Protein AF-A0A7X8PYC8-F1 (afdb_monomer_lite)

Structure (mmCIF, N/CA/C/O backbone):
data_AF-A0A7X8PYC8-F1
#
_entry.id   AF-A0A7X8PYC8-F1
#
loop_
_atom_site.group_PDB
_atom_site.id
_atom_site.type_symbol
_atom_site.label_atom_id
_atom_site.label_alt_id
_atom_site.label_comp_id
_atom_site.label_asym_id
_atom_site.label_entity_id
_atom_site.label_seq_id
_atom_site.pdbx_PDB_ins_code
_atom_site.Cartn_x
_atom_site.Cartn_y
_atom_site.Cartn_z
_atom_site.occupancy
_atom_site.B_iso_or_equiv
_atom_site.auth_seq_id
_atom_site.auth_comp_id
_atom_site.auth_asym_id
_atom_site.auth_atom_id
_atom_site.pdbx_PDB_model_num
ATOM 1 N N . MET A 1 1 ? -6.643 -0.112 -28.693 1.00 75.25 1 MET A N 1
ATOM 2 C CA . MET A 1 1 ? -5.774 -0.202 -27.497 1.00 75.25 1 MET A CA 1
ATOM 3 C C . MET A 1 1 ? -4.539 -0.992 -27.904 1.00 75.25 1 MET A C 1
ATOM 5 O O . MET A 1 1 ? -4.705 -1.916 -28.692 1.00 75.25 1 MET A O 1
ATOM 9 N N . ASN A 1 2 ? -3.333 -0.596 -27.481 1.00 91.56 2 ASN A N 1
ATOM 10 C CA . ASN A 1 2 ? -2.091 -1.296 -27.843 1.00 91.56 2 ASN A CA 1
ATOM 11 C C . ASN A 1 2 ? -2.178 -2.795 -27.464 1.00 91.56 2 ASN A C 1
ATOM 13 O O . ASN A 1 2 ? -2.715 -3.132 -26.409 1.00 91.56 2 ASN A O 1
ATOM 17 N N . SER A 1 3 ? -1.668 -3.687 -28.320 1.00 92.50 3 SER A N 1
ATOM 18 C CA . SER A 1 3 ? -1.745 -5.151 -28.172 1.00 92.50 3 SER A CA 1
ATOM 19 C C . SER A 1 3 ? -1.026 -5.691 -26.931 1.00 92.50 3 SER A C 1
ATOM 21 O O . SER A 1 3 ? -1.342 -6.781 -26.461 1.00 92.50 3 SER A O 1
ATOM 23 N N . LYS A 1 4 ? -0.094 -4.918 -26.363 1.00 96.12 4 LYS A N 1
ATOM 24 C CA . LYS A 1 4 ? 0.607 -5.241 -25.113 1.00 96.12 4 LYS A CA 1
ATOM 25 C C . LYS A 1 4 ? -0.241 -5.002 -23.858 1.00 96.12 4 LYS A C 1
ATOM 27 O O . LYS A 1 4 ? 0.190 -5.377 -22.769 1.00 96.12 4 LYS A O 1
ATOM 32 N N . ILE A 1 5 ? -1.397 -4.345 -23.970 1.00 97.75 5 ILE A N 1
ATOM 33 C CA . ILE A 1 5 ? -2.217 -3.942 -22.822 1.00 97.75 5 ILE A CA 1
ATOM 34 C C . ILE A 1 5 ? -3.340 -4.953 -22.596 1.00 97.75 5 ILE A C 1
ATOM 36 O O . ILE A 1 5 ? -4.126 -5.249 -23.491 1.00 97.75 5 ILE A O 1
ATOM 40 N N . THR A 1 6 ? -3.455 -5.434 -21.363 1.00 97.19 6 THR A N 1
ATOM 41 C CA . THR A 1 6 ? -4.608 -6.186 -20.864 1.00 97.19 6 THR A CA 1
ATOM 42 C C . THR A 1 6 ? -5.278 -5.370 -19.766 1.00 97.19 6 THR A C 1
ATOM 44 O O . THR A 1 6 ? -4.611 -4.903 -18.846 1.00 97.19 6 THR A O 1
ATOM 47 N N . ILE A 1 7 ? -6.594 -5.192 -19.852 1.00 96.69 7 ILE A N 1
ATOM 48 C CA . ILE A 1 7 ? -7.382 -4.508 -18.826 1.00 96.69 7 ILE A CA 1
ATOM 49 C C . ILE A 1 7 ? -8.231 -5.540 -18.098 1.00 96.69 7 ILE A C 1
ATOM 51 O O . ILE A 1 7 ? -8.984 -6.278 -18.728 1.00 96.69 7 ILE A O 1
ATOM 55 N N . ILE A 1 8 ? -8.119 -5.567 -16.774 1.00 95.88 8 ILE A N 1
ATOM 56 C CA . ILE A 1 8 ? -9.003 -6.332 -15.903 1.00 95.88 8 ILE A CA 1
ATOM 57 C C . ILE A 1 8 ? -10.058 -5.366 -15.381 1.00 95.88 8 ILE A C 1
ATOM 59 O O . ILE A 1 8 ? -9.766 -4.453 -14.608 1.00 95.88 8 ILE A O 1
ATOM 63 N N . SER A 1 9 ? -11.294 -5.556 -15.819 1.00 92.69 9 SER A N 1
ATOM 64 C CA . SER A 1 9 ? -12.433 -4.730 -15.433 1.00 92.69 9 SER A CA 1
ATOM 65 C C . SER A 1 9 ? -13.717 -5.557 -15.413 1.00 92.69 9 SER A C 1
ATOM 67 O O . SER A 1 9 ? -13.734 -6.736 -15.759 1.00 92.69 9 SER A O 1
ATOM 69 N N . SER A 1 10 ? -14.803 -4.925 -14.982 1.00 88.62 10 SER A N 1
ATOM 70 C CA . SER A 1 10 ? -16.168 -5.422 -15.129 1.00 88.62 10 SER A CA 1
ATOM 71 C C . SER A 1 10 ? -17.016 -4.322 -15.767 1.00 88.62 10 SER A C 1
ATOM 73 O O . SER A 1 10 ? -16.624 -3.155 -15.741 1.00 88.62 10 SER A O 1
ATOM 75 N N . GLU A 1 11 ? -18.199 -4.650 -16.294 1.00 84.12 11 GLU A N 1
ATOM 76 C CA . GLU A 1 11 ? -19.119 -3.652 -16.879 1.00 84.12 11 GLU A CA 1
ATOM 77 C C . GLU A 1 11 ? -19.476 -2.520 -15.901 1.00 84.12 11 GLU A C 1
ATOM 79 O O . GLU A 1 11 ? -19.754 -1.391 -16.298 1.00 84.12 11 GLU A O 1
ATOM 84 N N . LYS A 1 12 ? -19.436 -2.815 -14.597 1.00 85.00 12 LYS A N 1
ATOM 85 C CA . LYS A 1 12 ? -19.747 -1.874 -13.514 1.00 85.00 12 LYS A CA 1
ATOM 86 C C . LYS A 1 12 ? -18.526 -1.091 -13.027 1.00 85.00 12 LYS A C 1
ATOM 88 O O . LYS A 1 12 ? -18.671 -0.228 -12.160 1.00 85.00 12 LYS A O 1
ATOM 93 N N . ASN A 1 13 ? -17.335 -1.396 -13.540 1.00 81.06 13 ASN A N 1
ATOM 94 C CA . ASN A 1 13 ? -16.094 -0.747 -13.157 1.00 81.06 13 ASN A CA 1
ATOM 95 C C . ASN A 1 13 ? -15.576 0.152 -14.283 1.00 81.06 13 ASN A C 1
ATOM 97 O O . ASN A 1 13 ? -14.900 -0.284 -15.215 1.00 81.06 13 ASN A O 1
ATOM 101 N N . TRP A 1 14 ? -15.895 1.435 -14.162 1.00 80.88 14 TRP A N 1
ATOM 102 C CA . TRP A 1 14 ? -15.458 2.447 -15.105 1.00 80.88 14 TRP A CA 1
ATOM 103 C C . TRP A 1 14 ? -13.990 2.851 -14.885 1.00 80.88 14 TRP A C 1
ATOM 105 O O . TRP A 1 14 ? -13.537 3.076 -13.756 1.00 80.88 14 TRP A O 1
ATOM 115 N N . MET A 1 15 ? -13.259 3.002 -15.991 1.00 87.69 15 MET A N 1
ATOM 116 C CA . MET A 1 15 ? -11.880 3.484 -16.011 1.00 87.69 15 MET A CA 1
ATOM 117 C C . MET A 1 15 ? -11.781 4.820 -16.736 1.00 87.69 15 MET A C 1
ATOM 119 O O . MET A 1 15 ? -12.397 5.038 -17.778 1.00 87.69 15 MET A O 1
ATOM 123 N N . GLU A 1 16 ? -10.955 5.706 -16.194 1.00 89.88 16 GLU A N 1
ATOM 124 C CA . GLU A 1 16 ? -10.715 7.018 -16.779 1.00 89.88 16 GLU A CA 1
ATOM 125 C C . GLU A 1 16 ? -9.923 6.904 -18.083 1.00 89.88 16 GLU A C 1
ATOM 127 O O . GLU A 1 16 ? -8.842 6.311 -18.123 1.00 89.88 16 GLU A O 1
ATOM 132 N N . GLN A 1 17 ? -10.409 7.561 -19.140 1.00 93.38 17 GLN A N 1
ATOM 133 C CA . GLN A 1 17 ? -9.741 7.568 -20.445 1.00 93.38 17 GLN A CA 1
ATOM 134 C C . GLN A 1 17 ? -8.299 8.087 -20.358 1.00 93.38 17 GLN A C 1
ATOM 136 O O . GLN A 1 17 ? -7.422 7.603 -21.070 1.00 93.38 17 GLN A O 1
ATOM 141 N N . ASN A 1 18 ? -8.026 9.042 -19.462 1.00 95.31 18 ASN A N 1
ATOM 142 C CA . ASN A 1 18 ? -6.674 9.555 -19.264 1.00 95.31 18 ASN A CA 1
ATOM 143 C C . ASN A 1 18 ? -5.714 8.460 -18.766 1.00 95.31 18 ASN A C 1
ATOM 145 O O . ASN A 1 18 ? -4.609 8.341 -19.287 1.00 95.31 18 ASN A O 1
ATOM 149 N N . ALA A 1 19 ? -6.153 7.596 -17.845 1.00 96.44 19 ALA A N 1
ATOM 150 C CA . ALA A 1 19 ? -5.337 6.475 -17.380 1.00 96.44 19 ALA A CA 1
ATOM 151 C C . ALA A 1 19 ? -5.028 5.500 -18.527 1.00 96.44 19 ALA A C 1
ATOM 153 O O . ALA A 1 19 ? -3.879 5.103 -18.714 1.00 96.44 19 ALA A O 1
ATOM 154 N N . LEU A 1 20 ? -6.023 5.191 -19.368 1.00 96.62 20 LEU A N 1
ATOM 155 C CA . LEU A 1 20 ? -5.827 4.357 -20.559 1.00 96.62 20 LEU A CA 1
ATOM 156 C C . LEU A 1 20 ? -4.849 4.998 -21.555 1.00 96.62 20 LEU A C 1
ATOM 158 O O . LEU A 1 20 ? -3.991 4.314 -22.114 1.00 96.62 20 LEU A O 1
ATOM 162 N N . ASN A 1 21 ? -4.931 6.313 -21.763 1.00 97.19 21 ASN A N 1
ATOM 163 C CA . ASN A 1 21 ? -3.996 7.041 -22.622 1.00 97.19 21 ASN A CA 1
ATOM 164 C C . ASN A 1 21 ? -2.561 6.965 -22.076 1.00 97.19 21 ASN A C 1
ATOM 166 O O . ASN A 1 21 ? -1.623 6.788 -22.853 1.00 97.19 21 ASN A O 1
ATOM 170 N N . GLN A 1 22 ? -2.383 7.046 -20.754 1.00 97.31 22 GLN A N 1
ATOM 171 C CA . GLN A 1 22 ? -1.074 6.869 -20.127 1.00 97.31 22 GLN A CA 1
ATOM 172 C C . GLN A 1 22 ? -0.520 5.453 -20.331 1.00 97.31 22 GLN A C 1
ATOM 174 O O . GLN A 1 22 ? 0.653 5.320 -20.675 1.00 97.31 22 GLN A O 1
ATOM 179 N N . LEU A 1 23 ? -1.351 4.409 -20.200 1.00 98.12 23 LEU A N 1
ATOM 180 C CA . LEU A 1 23 ? -0.922 3.035 -20.489 1.00 98.12 23 LEU A CA 1
ATOM 181 C C . LEU A 1 23 ? -0.478 2.871 -21.950 1.00 98.12 23 LEU A C 1
ATOM 183 O O . LEU A 1 23 ? 0.558 2.261 -22.194 1.00 98.12 23 LEU A O 1
ATOM 187 N N . ASN A 1 24 ? -1.205 3.450 -22.915 1.00 97.81 24 ASN A N 1
ATOM 188 C CA . ASN A 1 24 ? -0.813 3.390 -24.331 1.00 97.81 24 ASN A CA 1
ATOM 189 C C . ASN A 1 24 ? 0.539 4.072 -24.584 1.00 97.81 24 ASN A C 1
ATOM 191 O O . ASN A 1 24 ? 1.344 3.529 -25.326 1.00 97.81 24 ASN A O 1
ATOM 195 N N . ARG A 1 25 ? 0.830 5.207 -23.933 1.00 97.12 25 ARG A N 1
ATOM 196 C CA . ARG A 1 25 ? 2.146 5.864 -24.053 1.00 97.12 25 ARG A CA 1
ATOM 197 C C . ARG A 1 25 ? 3.276 4.999 -23.492 1.00 97.12 25 ARG A C 1
ATOM 199 O O . ARG A 1 25 ? 4.324 4.895 -24.114 1.00 97.12 25 ARG A O 1
ATOM 206 N N . ILE A 1 26 ? 3.056 4.368 -22.337 1.00 97.69 26 ILE A N 1
ATOM 207 C CA . ILE A 1 26 ? 4.055 3.499 -21.693 1.00 97.69 26 ILE A CA 1
ATOM 208 C C . ILE A 1 26 ? 4.247 2.187 -22.477 1.00 97.69 26 ILE A C 1
ATOM 210 O O . ILE A 1 26 ? 5.334 1.618 -22.464 1.00 97.69 26 ILE A O 1
ATOM 214 N N . ALA A 1 27 ? 3.232 1.714 -23.208 1.00 97.81 27 ALA A N 1
ATOM 215 C CA . ALA A 1 27 ? 3.332 0.509 -24.040 1.00 97.81 27 ALA A CA 1
ATOM 216 C C . ALA A 1 27 ? 4.387 0.618 -25.159 1.00 97.81 27 ALA A C 1
ATOM 218 O O . ALA A 1 27 ? 4.910 -0.408 -25.613 1.00 97.81 27 ALA A O 1
ATOM 219 N N . GLU A 1 28 ? 4.714 1.845 -25.570 1.00 97.12 28 GLU A N 1
ATOM 220 C CA . GLU A 1 28 ? 5.729 2.143 -26.586 1.00 97.12 28 GLU A CA 1
ATOM 221 C C . GLU A 1 28 ? 7.160 2.180 -26.030 1.00 97.12 28 GLU A C 1
ATOM 223 O O . GLU A 1 28 ? 8.110 2.311 -26.798 1.00 97.12 28 GLU A O 1
ATOM 228 N N . PHE A 1 29 ? 7.344 2.057 -24.711 1.00 97.56 29 PHE A N 1
ATOM 229 C CA . PHE A 1 29 ? 8.678 2.031 -24.116 1.00 97.56 29 PHE A CA 1
ATOM 230 C C . PHE A 1 29 ? 9.472 0.805 -24.589 1.00 97.56 29 PHE A C 1
ATOM 232 O O . PHE A 1 29 ? 8.924 -0.284 -24.806 1.00 97.56 29 PHE A O 1
ATOM 239 N N . GLU A 1 30 ? 10.784 0.987 -24.736 1.00 96.56 30 GLU A N 1
ATOM 240 C CA . GLU A 1 30 ? 11.709 -0.083 -25.096 1.00 96.56 30 GLU A CA 1
ATOM 241 C C . GLU A 1 30 ? 11.625 -1.237 -24.085 1.00 96.56 30 GLU A C 1
ATOM 243 O O . GLU A 1 30 ? 11.375 -1.047 -22.896 1.00 96.56 30 GLU A O 1
ATOM 248 N N . GLY A 1 31 ? 11.753 -2.473 -24.568 1.00 96.00 31 GLY A N 1
ATOM 249 C CA . GLY A 1 31 ? 11.694 -3.665 -23.721 1.00 96.00 31 GLY A CA 1
ATOM 250 C C . GLY A 1 31 ? 10.334 -3.935 -23.064 1.00 96.00 31 GLY A C 1
ATOM 251 O O . GLY A 1 31 ? 10.185 -4.981 -22.437 1.00 96.00 31 GLY A O 1
ATOM 252 N N . MET A 1 32 ? 9.320 -3.073 -23.229 1.00 98.00 32 MET A N 1
ATOM 253 C CA . MET A 1 32 ? 7.970 -3.293 -22.705 1.00 98.00 32 MET A CA 1
ATOM 254 C C . MET A 1 32 ? 7.302 -4.474 -23.413 1.00 98.00 32 MET A C 1
ATOM 256 O O . MET A 1 32 ? 7.093 -4.450 -24.633 1.00 98.00 32 MET A O 1
ATOM 260 N N . ARG A 1 33 ? 6.951 -5.506 -22.639 1.00 97.19 33 ARG A N 1
ATOM 261 C CA . ARG A 1 33 ? 6.344 -6.756 -23.116 1.00 97.19 33 ARG A CA 1
ATOM 262 C C . ARG A 1 33 ? 4.848 -6.815 -22.858 1.00 97.19 33 ARG A C 1
ATOM 264 O O . ARG A 1 33 ? 4.104 -7.204 -23.753 1.00 97.19 33 ARG A O 1
ATOM 271 N N . LYS A 1 34 ? 4.409 -6.436 -21.657 1.00 97.88 34 LYS A N 1
ATOM 272 C CA . LYS A 1 34 ? 2.996 -6.490 -21.269 1.00 97.88 34 LYS A CA 1
ATOM 273 C C . LYS A 1 34 ? 2.673 -5.427 -20.230 1.00 97.88 34 LYS A C 1
ATOM 275 O O . LYS A 1 34 ? 3.487 -5.151 -19.358 1.00 97.88 34 LYS A O 1
ATOM 280 N N . ILE A 1 35 ? 1.473 -4.871 -20.299 1.00 98.56 35 ILE A N 1
ATOM 281 C CA . ILE A 1 35 ? 0.930 -3.945 -19.307 1.00 98.56 35 ILE A CA 1
ATOM 282 C C . ILE A 1 35 ? -0.419 -4.478 -18.851 1.00 98.56 35 ILE A C 1
ATOM 284 O O . ILE A 1 35 ? -1.261 -4.825 -19.676 1.00 98.56 35 ILE A O 1
ATOM 288 N N . ILE A 1 36 ? -0.627 -4.518 -17.541 1.00 98.50 36 ILE A N 1
ATOM 289 C CA . ILE A 1 36 ? -1.888 -4.911 -16.924 1.00 98.50 36 ILE A CA 1
ATOM 290 C C . ILE A 1 36 ? -2.484 -3.685 -16.245 1.00 98.50 36 ILE A C 1
ATOM 292 O O . ILE A 1 36 ? -1.896 -3.166 -15.299 1.00 98.50 36 ILE A O 1
ATOM 296 N N . GLY A 1 37 ? -3.640 -3.226 -16.718 1.00 98.12 37 GLY A N 1
ATOM 297 C CA . GLY A 1 37 ? -4.473 -2.264 -15.998 1.00 98.12 37 GLY A CA 1
ATOM 298 C C . GLY A 1 37 ? -5.437 -3.010 -15.085 1.00 98.12 37 GLY A C 1
ATOM 299 O O . GLY A 1 37 ? -6.257 -3.790 -15.568 1.00 98.12 37 GLY A O 1
ATOM 300 N N . LEU A 1 38 ? -5.324 -2.799 -13.779 1.00 98.19 38 LEU A N 1
ATOM 301 C CA . LEU A 1 38 ? -6.152 -3.453 -12.769 1.00 98.19 38 LEU A CA 1
ATOM 302 C C . LEU A 1 38 ? -7.450 -2.668 -12.526 1.00 98.19 38 LEU A C 1
ATOM 304 O O . LEU A 1 38 ? -7.556 -1.508 -12.926 1.00 98.19 38 LEU A O 1
ATOM 308 N N . PRO A 1 39 ? -8.452 -3.262 -11.858 1.00 97.75 39 PRO A N 1
ATOM 309 C CA . PRO A 1 39 ? -9.744 -2.616 -11.623 1.00 97.75 39 PRO A CA 1
ATOM 310 C C . PRO A 1 39 ? -9.670 -1.229 -10.948 1.00 97.75 39 PRO A C 1
ATOM 312 O O . PRO A 1 39 ? -10.529 -0.374 -11.170 1.00 97.75 39 PRO A O 1
ATOM 315 N N . ASP A 1 40 ? -8.640 -0.970 -10.152 1.00 97.38 40 ASP A N 1
ATOM 316 C CA . ASP A 1 40 ? -8.387 0.293 -9.457 1.00 97.38 40 ASP A CA 1
ATOM 317 C C . ASP A 1 40 ? -7.623 1.332 -10.303 1.00 97.38 40 ASP A C 1
ATOM 319 O O . ASP A 1 40 ? -7.303 2.413 -9.801 1.00 97.38 40 ASP A O 1
ATOM 323 N N . LEU A 1 41 ? -7.395 1.062 -11.597 1.00 98.00 41 LEU A N 1
ATOM 324 C CA . LEU A 1 41 ? -6.642 1.914 -12.522 1.00 98.00 41 LEU A CA 1
ATOM 325 C C . LEU A 1 41 ? -7.165 3.357 -12.578 1.00 98.00 41 LEU A C 1
ATOM 327 O O . LEU A 1 41 ? -8.321 3.593 -12.938 1.00 98.00 41 LEU A O 1
ATOM 331 N N . HIS A 1 42 ? -6.309 4.334 -12.301 1.00 96.69 42 HIS A N 1
ATOM 332 C CA . HIS A 1 42 ? -6.651 5.757 -12.343 1.00 96.69 42 HIS A CA 1
ATOM 333 C C . HIS A 1 42 ? -5.436 6.616 -12.741 1.00 96.69 42 HIS A C 1
ATOM 335 O O . HIS A 1 42 ? -4.292 6.150 -12.650 1.00 96.69 42 HIS A O 1
ATOM 341 N N . PRO A 1 43 ? -5.653 7.852 -13.231 1.00 96.06 43 PRO A N 1
ATOM 342 C CA . PRO A 1 43 ? -4.565 8.694 -13.690 1.00 96.06 43 PRO A CA 1
ATOM 343 C C . PRO A 1 43 ? -3.727 9.210 -12.517 1.00 96.06 43 PRO A C 1
ATOM 345 O O . PRO A 1 43 ? -4.210 9.435 -11.407 1.00 96.06 43 PRO A O 1
ATOM 348 N N . GLY A 1 44 ? -2.447 9.428 -12.791 1.00 93.12 44 GLY A N 1
ATOM 349 C CA . GLY A 1 44 ? -1.481 9.999 -11.855 1.00 93.12 44 GLY A CA 1
ATOM 350 C C . GLY A 1 44 ? -0.299 10.610 -12.602 1.00 93.12 44 GLY A C 1
ATOM 351 O O . GLY A 1 44 ? -0.375 10.819 -13.810 1.00 93.12 44 GLY A O 1
ATOM 352 N N . LYS A 1 45 ? 0.830 10.856 -11.923 1.00 90.94 45 LYS A N 1
ATOM 353 C CA . LYS A 1 45 ? 2.097 11.176 -12.625 1.00 90.94 45 LYS A CA 1
ATOM 354 C C . LYS A 1 45 ? 2.499 10.032 -13.568 1.00 90.94 45 LYS A C 1
ATOM 356 O O . LYS A 1 45 ? 2.880 10.259 -14.709 1.00 90.94 45 LYS A O 1
ATOM 361 N N . VAL A 1 46 ? 2.333 8.814 -13.065 1.00 93.25 46 VAL A N 1
ATOM 362 C CA . VAL A 1 46 ? 2.286 7.542 -13.789 1.00 93.25 46 VAL A CA 1
ATOM 363 C C . VAL A 1 46 ? 0.945 6.905 -13.400 1.00 93.25 46 VAL A C 1
ATOM 365 O O . VAL A 1 46 ? 0.518 7.115 -12.257 1.00 93.25 46 VAL A O 1
ATOM 368 N N . PRO A 1 47 ? 0.247 6.197 -14.305 1.00 96.62 47 PRO A N 1
ATOM 369 C CA . PRO A 1 47 ? -1.016 5.546 -13.981 1.00 96.62 47 PRO A CA 1
ATOM 370 C C . PRO A 1 47 ? -0.835 4.593 -12.797 1.00 96.62 47 PRO A C 1
ATOM 372 O O . PRO A 1 47 ? 0.150 3.859 -12.717 1.00 96.62 47 PRO A O 1
ATOM 375 N N . VAL A 1 48 ? -1.781 4.643 -11.865 1.00 97.44 48 VAL A N 1
ATOM 376 C CA . VAL A 1 48 ? -1.780 3.864 -10.620 1.00 97.44 48 VAL A CA 1
ATOM 377 C C . VAL A 1 48 ? -2.847 2.785 -10.729 1.00 97.44 48 VAL A C 1
ATOM 379 O O . VAL A 1 48 ? -3.900 3.060 -11.292 1.00 97.44 48 VAL A O 1
ATOM 382 N N . GLY A 1 49 ? -2.606 1.590 -10.191 1.00 97.88 49 GLY A N 1
ATOM 383 C CA . GLY A 1 49 ? -3.452 0.419 -10.450 1.00 97.88 49 GLY A CA 1
ATOM 384 C C . GLY A 1 49 ? -2.962 -0.363 -11.664 1.00 97.88 49 GLY A C 1
ATOM 385 O O . GLY A 1 49 ? -3.767 -0.784 -12.492 1.00 97.88 49 GLY A O 1
ATOM 386 N N . ALA A 1 50 ? -1.641 -0.477 -11.845 1.00 98.38 50 ALA A N 1
ATOM 387 C CA . ALA A 1 50 ? -1.070 -1.143 -13.010 1.00 98.38 50 ALA A CA 1
ATOM 388 C C . ALA A 1 50 ? 0.240 -1.887 -12.723 1.00 98.38 50 ALA A C 1
ATOM 390 O O . ALA A 1 50 ? 1.039 -1.490 -11.867 1.00 98.38 50 ALA A O 1
ATOM 391 N N . ALA A 1 51 ? 0.458 -2.949 -13.501 1.00 98.50 51 ALA A N 1
ATOM 392 C CA . ALA A 1 51 ? 1.713 -3.685 -13.575 1.00 98.50 51 ALA A CA 1
ATOM 393 C C . ALA A 1 51 ? 2.302 -3.601 -14.991 1.00 98.50 51 ALA A C 1
ATOM 395 O O . ALA A 1 51 ? 1.574 -3.692 -15.981 1.00 98.50 51 ALA A O 1
ATOM 396 N N . PHE A 1 52 ? 3.620 -3.450 -15.091 1.00 98.62 52 PHE A N 1
ATOM 397 C CA . PHE A 1 52 ? 4.350 -3.265 -16.345 1.00 98.62 52 PHE A CA 1
ATOM 398 C C . PHE A 1 52 ? 5.499 -4.264 -16.405 1.00 98.62 52 PHE A C 1
ATOM 400 O O . PHE A 1 52 ? 6.392 -4.249 -15.558 1.00 98.62 52 PHE A O 1
ATOM 407 N N . ILE A 1 53 ? 5.468 -5.143 -17.398 1.00 98.31 53 ILE A N 1
ATOM 408 C CA . ILE A 1 53 ? 6.427 -6.228 -17.568 1.00 98.31 53 ILE A CA 1
ATOM 409 C C . ILE A 1 53 ? 7.384 -5.850 -18.688 1.00 98.31 53 ILE A C 1
ATOM 411 O O . ILE A 1 53 ? 6.965 -5.690 -19.839 1.00 98.31 53 ILE A O 1
ATOM 415 N N . THR A 1 54 ? 8.665 -5.754 -18.357 1.00 98.06 54 THR A N 1
ATOM 416 C CA . THR A 1 54 ? 9.741 -5.493 -19.315 1.00 98.06 54 TH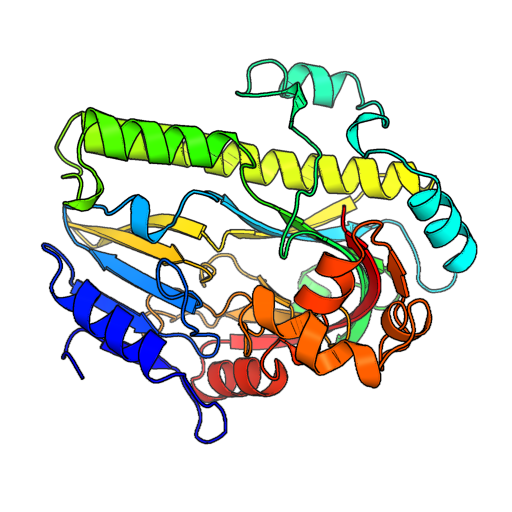R A CA 1
ATOM 417 C C . THR A 1 54 ? 10.739 -6.648 -19.366 1.00 98.06 54 THR A C 1
ATOM 419 O O . THR A 1 54 ? 10.766 -7.510 -18.486 1.00 98.06 54 THR A O 1
ATOM 422 N N . GLU A 1 55 ? 11.566 -6.664 -20.407 1.00 96.31 55 GLU A N 1
ATOM 423 C CA . GLU A 1 55 ? 12.728 -7.546 -20.556 1.00 96.31 55 GLU A CA 1
ATOM 424 C C . GLU A 1 55 ? 13.988 -6.678 -20.685 1.00 96.31 55 GLU A C 1
ATOM 426 O O . GLU A 1 55 ? 13.970 -5.692 -21.416 1.00 96.31 55 GLU A O 1
ATOM 431 N N . ASP A 1 56 ? 15.063 -7.032 -19.972 1.00 92.44 56 ASP A N 1
ATOM 432 C CA . ASP A 1 56 ? 16.402 -6.402 -20.014 1.00 92.44 56 ASP A CA 1
ATOM 433 C C . ASP A 1 56 ? 16.527 -4.902 -19.640 1.00 92.44 56 ASP A C 1
ATOM 435 O O . ASP A 1 56 ? 17.645 -4.396 -19.490 1.00 92.44 56 ASP A O 1
ATOM 439 N N . ILE A 1 57 ? 15.421 -4.189 -19.429 1.00 96.44 57 ILE A N 1
ATOM 440 C CA . ILE A 1 57 ? 15.392 -2.766 -19.063 1.00 96.44 57 ILE A CA 1
ATOM 441 C C . ILE A 1 57 ? 14.402 -2.513 -17.928 1.00 96.44 57 ILE A C 1
ATOM 443 O O . ILE A 1 57 ? 13.344 -3.139 -17.868 1.00 96.44 57 ILE A O 1
ATOM 447 N N . ILE A 1 58 ? 14.727 -1.584 -17.035 1.00 98.12 58 ILE A N 1
ATOM 448 C CA . ILE A 1 58 ? 13.842 -1.132 -15.958 1.00 98.12 58 ILE A CA 1
ATOM 449 C C . ILE A 1 58 ? 13.590 0.368 -16.037 1.00 98.12 58 ILE A C 1
ATOM 451 O O . ILE A 1 58 ? 14.432 1.139 -16.494 1.00 98.12 58 ILE A O 1
ATOM 455 N N . TYR A 1 59 ? 12.436 0.793 -15.539 1.00 98.25 59 TYR A N 1
ATOM 456 C CA . TYR A 1 59 ? 12.006 2.184 -15.516 1.00 98.25 59 TYR A CA 1
ATOM 457 C C . TYR A 1 59 ? 11.690 2.610 -14.076 1.00 98.25 59 TYR A C 1
ATOM 459 O O . TYR A 1 59 ? 10.532 2.542 -13.657 1.00 98.25 59 TYR A O 1
ATOM 467 N N . PRO A 1 60 ? 12.690 3.097 -13.313 1.00 97.31 60 PRO A N 1
ATOM 468 C CA . PRO A 1 60 ? 12.514 3.550 -11.929 1.00 97.31 60 PRO A CA 1
ATOM 469 C C . PRO A 1 60 ? 11.319 4.484 -11.712 1.00 97.31 60 PRO A C 1
ATOM 471 O O . PRO A 1 60 ? 10.568 4.372 -10.745 1.00 97.31 60 PRO A O 1
ATOM 474 N N . HIS A 1 61 ? 11.103 5.399 -12.656 1.00 96.50 61 HIS A N 1
ATOM 475 C CA . HIS A 1 61 ? 10.051 6.403 -12.565 1.00 96.50 61 HIS A CA 1
ATOM 476 C C . HIS A 1 61 ? 8.631 5.818 -12.656 1.00 96.50 61 HIS A C 1
ATOM 478 O O . HIS A 1 61 ? 7.707 6.457 -12.156 1.00 96.50 61 HIS A O 1
ATOM 484 N N . ILE A 1 62 ? 8.450 4.614 -13.225 1.00 96.88 62 ILE A N 1
ATOM 485 C CA . ILE A 1 62 ? 7.152 3.919 -13.246 1.00 96.88 62 ILE A CA 1
ATOM 486 C C . ILE A 1 62 ? 6.718 3.558 -11.821 1.00 96.88 62 ILE A C 1
ATOM 488 O O . ILE A 1 62 ? 5.569 3.791 -11.455 1.00 96.88 62 ILE A O 1
ATOM 492 N N . VAL A 1 63 ? 7.640 3.061 -10.991 1.00 91.50 63 VAL A N 1
ATOM 493 C CA . VAL A 1 63 ? 7.374 2.730 -9.576 1.00 91.50 63 VAL A CA 1
ATOM 494 C C . VAL A 1 63 ? 7.169 3.986 -8.723 1.00 91.50 63 VAL A C 1
ATOM 496 O O . VAL A 1 63 ? 6.448 3.943 -7.722 1.00 91.50 63 VAL A O 1
ATOM 499 N N . SER A 1 64 ? 7.683 5.133 -9.186 1.00 90.62 64 SER A N 1
ATOM 500 C CA . SER A 1 64 ? 7.666 6.458 -8.548 1.00 90.62 64 SER A CA 1
ATOM 501 C C . SER A 1 64 ? 8.585 6.593 -7.326 1.00 90.62 64 SER A C 1
ATOM 503 O O . SER A 1 64 ? 9.303 5.671 -6.964 1.00 90.62 64 SER A O 1
ATOM 505 N N . SER A 1 65 ? 8.568 7.775 -6.702 1.00 91.19 65 SER A N 1
ATOM 506 C CA . SER A 1 65 ? 9.419 8.140 -5.563 1.00 91.19 65 SER A CA 1
ATOM 507 C C . SER A 1 65 ? 9.073 7.422 -4.257 1.00 91.19 65 SER A C 1
ATOM 509 O O . SER A 1 65 ? 9.851 7.470 -3.316 1.00 91.19 65 SER A O 1
ATOM 511 N N . ASP A 1 66 ? 7.898 6.805 -4.158 1.00 94.69 66 ASP A N 1
ATOM 512 C CA . ASP A 1 66 ? 7.451 6.121 -2.941 1.00 94.69 66 ASP A CA 1
ATOM 513 C C . ASP A 1 66 ? 7.668 4.609 -3.072 1.00 94.69 66 ASP A C 1
ATOM 515 O O . ASP A 1 66 ? 6.719 3.821 -3.171 1.00 94.69 66 ASP A O 1
ATOM 519 N N . ILE A 1 67 ? 8.947 4.239 -3.183 1.00 97.88 67 ILE A N 1
ATOM 520 C CA . ILE A 1 67 ? 9.415 2.855 -3.290 1.00 97.88 67 ILE A CA 1
ATOM 521 C C . ILE A 1 67 ? 8.988 2.098 -2.030 1.00 97.88 67 ILE A C 1
ATOM 523 O O . ILE A 1 67 ? 9.010 2.617 -0.916 1.00 97.88 67 ILE A O 1
ATOM 527 N N . GLY A 1 68 ? 8.531 0.862 -2.188 1.00 97.62 68 GLY A N 1
ATOM 528 C CA . GLY A 1 68 ? 8.151 0.048 -1.042 1.00 97.62 68 GLY A CA 1
ATOM 529 C C . GLY A 1 68 ? 6.858 0.480 -0.355 1.00 97.62 68 GLY A C 1
ATOM 530 O O . GLY A 1 68 ? 6.493 -0.157 0.634 1.00 97.62 68 GLY A O 1
ATOM 531 N N . CYS A 1 69 ? 6.146 1.503 -0.857 1.00 98.19 69 CYS A N 1
ATOM 532 C CA . CYS A 1 69 ? 4.788 1.807 -0.408 1.00 98.19 69 CYS A CA 1
ATOM 533 C C . CYS A 1 69 ? 3.943 0.535 -0.453 1.00 98.19 69 CYS A C 1
ATOM 535 O O . CYS A 1 69 ? 4.026 -0.248 -1.408 1.00 98.19 69 CYS A O 1
ATOM 537 N N . GLY A 1 70 ? 3.206 0.284 0.618 1.00 97.88 70 GLY A N 1
ATOM 538 C CA . GLY A 1 70 ? 2.515 -0.975 0.801 1.00 97.88 70 GLY A CA 1
ATOM 539 C C . GLY A 1 70 ? 1.700 -1.034 2.076 1.00 97.88 70 GLY A C 1
ATOM 540 O O . GLY A 1 70 ? 1.694 -0.109 2.890 1.00 97.88 70 GLY A O 1
ATOM 541 N N . MET A 1 71 ? 1.027 -2.165 2.229 1.00 97.94 71 MET A N 1
ATOM 542 C CA . MET A 1 71 ? 0.113 -2.469 3.318 1.00 97.94 71 MET A CA 1
ATOM 543 C C . MET A 1 71 ? 0.670 -3.607 4.162 1.00 97.94 71 MET A C 1
ATOM 545 O O . MET A 1 71 ? 0.926 -4.687 3.630 1.00 97.94 71 MET A O 1
ATOM 549 N N . SER A 1 72 ? 0.789 -3.406 5.472 1.00 98.62 72 SER A N 1
ATOM 550 C CA . SER A 1 72 ? 1.017 -4.505 6.412 1.00 98.62 72 SER A CA 1
ATOM 551 C C . SER A 1 72 ? -0.178 -4.661 7.341 1.00 98.62 72 SER A C 1
ATOM 553 O O . SER A 1 72 ? -0.587 -3.689 7.977 1.00 98.62 72 SER A O 1
ATOM 555 N N . LEU A 1 73 ? -0.726 -5.872 7.430 1.00 98.62 73 LEU A N 1
ATOM 556 C CA . LEU A 1 73 ? -1.814 -6.201 8.350 1.00 98.62 73 LEU A CA 1
ATOM 557 C C . LEU A 1 73 ? -1.254 -7.001 9.523 1.00 98.62 73 LEU A C 1
ATOM 559 O O . LEU A 1 73 ? -0.573 -8.005 9.314 1.00 98.62 73 LEU A O 1
ATOM 563 N N . TYR A 1 74 ? -1.578 -6.584 10.742 1.00 98.56 74 TYR A N 1
ATOM 564 C CA . TYR A 1 74 ? -1.128 -7.228 11.969 1.00 98.56 74 TYR A CA 1
ATOM 565 C C . TYR A 1 74 ? -2.310 -7.713 12.801 1.00 98.56 74 TYR A C 1
ATOM 567 O O . TYR A 1 74 ? -3.276 -6.979 13.014 1.00 98.56 74 TYR A O 1
ATOM 575 N N . VAL A 1 75 ? -2.201 -8.928 13.332 1.00 97.88 75 VAL A N 1
ATOM 576 C CA . VAL A 1 75 ? -3.077 -9.449 14.383 1.00 97.88 75 VAL A CA 1
ATOM 577 C C . VAL A 1 75 ? -2.562 -8.927 15.719 1.00 97.88 75 VAL A C 1
ATOM 579 O O . VAL A 1 75 ? -1.458 -9.269 16.138 1.00 97.88 75 VAL A O 1
ATOM 582 N N . THR A 1 76 ? -3.343 -8.079 16.384 1.00 97.62 76 THR A N 1
ATOM 583 C CA . THR A 1 76 ? -2.955 -7.487 17.675 1.00 97.62 76 THR A CA 1
ATOM 584 C C . THR A 1 76 ? -3.366 -8.388 18.840 1.00 97.62 76 THR A C 1
ATOM 586 O O . THR A 1 76 ? -4.186 -9.296 18.686 1.00 97.62 76 THR A O 1
ATOM 589 N N . SER A 1 77 ? -2.869 -8.125 20.050 1.00 95.38 77 SER A N 1
ATOM 590 C CA . SER A 1 77 ? -3.391 -8.797 21.246 1.00 95.38 77 SER A CA 1
ATOM 591 C C . SER A 1 77 ? -4.779 -8.289 21.681 1.00 95.38 77 SER A C 1
ATOM 593 O O . SER A 1 77 ? -5.453 -8.968 22.465 1.00 95.38 77 SER A O 1
ATOM 595 N N . LEU A 1 78 ? -5.254 -7.165 21.124 1.00 96.38 78 LEU A N 1
ATOM 596 C CA . LEU A 1 78 ? -6.521 -6.523 21.476 1.00 96.38 78 LEU A CA 1
ATOM 597 C C . LEU A 1 78 ? -7.740 -7.365 21.101 1.00 96.38 78 LEU A C 1
ATOM 599 O O . LEU A 1 78 ? -7.813 -7.972 20.034 1.00 96.38 78 LEU A O 1
ATOM 603 N N . GLU A 1 79 ? -8.739 -7.331 21.980 1.00 95.31 79 GLU A N 1
ATOM 604 C CA . GLU A 1 79 ? -10.026 -7.992 21.786 1.00 95.31 79 GLU A CA 1
ATOM 605 C C . GLU A 1 79 ? -11.150 -6.967 21.604 1.00 95.31 79 GLU A C 1
ATOM 607 O O . GLU A 1 79 ? -11.214 -5.975 22.337 1.00 95.31 79 GLU A O 1
ATOM 612 N N . LYS A 1 80 ? -12.097 -7.260 20.708 1.00 94.31 80 LYS A N 1
ATOM 613 C CA . LYS A 1 80 ? -13.278 -6.438 20.410 1.00 94.31 80 LYS A CA 1
ATOM 614 C C . LYS A 1 80 ? -14.075 -6.082 21.667 1.00 94.31 80 LYS A C 1
ATOM 616 O O . LYS A 1 80 ? -14.418 -4.926 21.891 1.00 94.31 80 LYS A O 1
ATOM 621 N N . ARG A 1 81 ? -14.292 -7.047 22.566 1.00 94.25 81 ARG A N 1
ATOM 622 C CA . ARG A 1 81 ? -15.021 -6.812 23.831 1.00 94.25 81 ARG A CA 1
ATOM 623 C C . ARG A 1 81 ? -14.310 -5.870 24.817 1.00 94.25 81 ARG A C 1
ATOM 625 O O . ARG A 1 81 ? -14.935 -5.408 25.764 1.00 94.25 81 ARG A O 1
ATOM 632 N N . LYS A 1 82 ? -13.007 -5.613 24.639 1.00 92.19 82 LYS A N 1
ATOM 633 C CA . LYS A 1 82 ? -12.186 -4.747 25.511 1.00 92.19 82 LYS A CA 1
ATOM 634 C C . LYS A 1 82 ? -11.907 -3.378 24.876 1.00 92.19 82 LYS A C 1
ATOM 636 O O . LYS A 1 82 ? -11.036 -2.652 25.359 1.00 92.19 82 LYS A O 1
ATOM 641 N N . MET A 1 83 ? -12.609 -3.033 23.796 1.00 93.25 83 MET A N 1
ATOM 642 C CA . MET A 1 83 ? -12.410 -1.783 23.069 1.00 93.25 83 MET A CA 1
ATOM 643 C C . MET A 1 83 ? -12.658 -0.557 23.947 1.00 93.25 83 MET A C 1
ATOM 645 O O . MET A 1 83 ? -13.673 -0.451 24.630 1.00 93.25 83 MET A O 1
ATOM 649 N N . LYS A 1 84 ? -11.729 0.401 23.889 1.00 95.12 84 LYS A N 1
ATOM 650 C CA . LYS A 1 84 ? -11.826 1.698 24.575 1.00 95.12 84 LYS A CA 1
ATOM 651 C C . LYS A 1 84 ? -11.663 2.826 23.560 1.00 95.12 84 LYS A C 1
ATOM 653 O O . LYS A 1 84 ? -10.731 3.617 23.663 1.00 95.12 84 LYS A O 1
ATOM 658 N N . VAL A 1 85 ? -12.547 2.850 22.559 1.00 95.25 85 VAL A N 1
ATOM 659 C CA . VAL A 1 85 ? -12.411 3.679 21.347 1.00 95.25 85 VAL A CA 1
ATOM 660 C C . VAL A 1 85 ? -12.184 5.152 21.679 1.00 95.25 85 VAL A C 1
ATOM 662 O O . VAL A 1 85 ? -11.165 5.694 21.270 1.00 95.25 85 VAL A O 1
ATOM 665 N N . ASP A 1 86 ? -13.042 5.777 22.488 1.00 95.88 86 ASP A N 1
ATOM 666 C CA . ASP A 1 86 ? -12.909 7.209 22.806 1.00 95.88 86 ASP A CA 1
ATOM 667 C C . ASP A 1 86 ? -11.596 7.530 23.535 1.00 95.88 86 ASP A C 1
ATOM 669 O O . ASP A 1 86 ? -10.928 8.518 23.232 1.00 95.88 86 ASP A O 1
ATOM 673 N N . LYS A 1 87 ? -11.163 6.647 24.447 1.00 97.44 87 LYS A N 1
ATOM 674 C CA . LYS A 1 87 ? -9.875 6.782 25.146 1.00 97.44 87 LYS A CA 1
ATOM 675 C C . LYS A 1 87 ? -8.695 6.671 24.178 1.00 97.44 87 LYS A C 1
ATOM 677 O O . LYS A 1 87 ? -7.725 7.410 24.311 1.00 97.44 87 LYS A O 1
ATOM 682 N N . TRP A 1 88 ? -8.745 5.720 23.250 1.00 97.56 88 TRP A N 1
ATOM 683 C CA . TRP A 1 88 ? -7.696 5.505 22.252 1.00 97.56 88 TRP A CA 1
ATOM 684 C C . TRP A 1 88 ? -7.593 6.669 21.271 1.00 97.56 88 TRP A C 1
ATOM 686 O O . TRP A 1 88 ? -6.490 7.144 21.017 1.00 97.56 88 TRP A O 1
ATOM 696 N N . ILE A 1 89 ? -8.733 7.173 20.797 1.00 96.44 89 ILE A N 1
ATOM 697 C CA . ILE A 1 89 ? -8.799 8.358 19.939 1.00 96.44 89 ILE A CA 1
ATOM 698 C C . ILE A 1 89 ? -8.205 9.566 20.661 1.00 96.44 89 ILE A C 1
ATOM 700 O O . ILE A 1 89 ? -7.307 10.194 20.116 1.00 96.44 89 ILE A O 1
ATOM 704 N N . SER A 1 90 ? -8.624 9.839 21.901 1.00 96.81 90 SER A N 1
ATOM 705 C CA . SER A 1 90 ? -8.115 10.979 22.676 1.00 96.81 90 SER A CA 1
ATOM 706 C C . SER A 1 90 ? -6.592 10.937 22.856 1.00 96.81 90 SER A C 1
ATOM 708 O O . SER A 1 90 ? -5.929 11.963 22.718 1.00 96.81 90 SER A O 1
ATOM 710 N N . LYS A 1 91 ? -6.013 9.751 23.096 1.00 96.62 91 LYS A N 1
ATOM 711 C CA . LYS A 1 91 ? -4.552 9.586 23.157 1.00 96.62 91 LYS A CA 1
ATOM 712 C C . LYS A 1 91 ? -3.873 9.908 21.826 1.00 96.62 91 LYS A C 1
ATOM 714 O O . LYS A 1 91 ? -2.870 10.616 21.820 1.00 96.62 91 LYS A O 1
ATOM 719 N N . LEU A 1 92 ? -4.415 9.418 20.713 1.00 95.81 92 LEU A N 1
ATOM 720 C CA . LEU A 1 92 ? -3.863 9.689 19.384 1.00 95.81 92 LEU A CA 1
ATOM 721 C C . LEU A 1 92 ? -4.022 11.156 18.966 1.00 95.81 92 LEU A C 1
ATOM 723 O O . LEU A 1 92 ? -3.116 11.697 18.349 1.00 95.81 92 LEU A O 1
ATOM 727 N N . GLU A 1 93 ? -5.126 11.812 19.325 1.00 94.56 93 GLU A N 1
ATOM 728 C CA . GLU A 1 93 ? -5.334 13.248 19.089 1.00 94.56 93 GLU A CA 1
ATOM 729 C C . GLU A 1 93 ? -4.370 14.125 19.900 1.00 94.56 93 GLU A C 1
ATOM 731 O O . GLU A 1 93 ? -4.049 15.232 19.478 1.00 94.56 93 GLU A O 1
ATOM 736 N N . SER A 1 94 ? -3.908 13.641 21.059 1.00 94.19 94 SER A N 1
ATOM 737 C CA . SER A 1 94 ? -2.909 14.333 21.886 1.00 94.19 94 SER A CA 1
ATOM 738 C C . SER A 1 94 ? -1.463 14.119 21.427 1.00 94.19 94 SER A C 1
ATOM 740 O O . SER A 1 94 ? -0.549 14.734 21.973 1.00 94.19 94 SER A O 1
ATOM 742 N N . LEU A 1 95 ? -1.241 13.230 20.457 1.00 92.06 95 LEU A N 1
ATOM 743 C CA . LEU A 1 95 ? 0.090 12.883 19.986 1.00 92.06 95 LEU A CA 1
ATOM 744 C C . LEU A 1 95 ? 0.563 13.891 18.935 1.00 92.06 95 LEU A C 1
ATOM 746 O O . LEU A 1 95 ? -0.059 14.031 17.886 1.00 92.06 95 LEU A O 1
ATOM 750 N N . ASN A 1 96 ? 1.702 14.539 19.182 1.00 87.69 96 ASN A N 1
ATOM 751 C CA . ASN A 1 96 ? 2.305 15.441 18.198 1.00 87.69 96 ASN A CA 1
ATOM 752 C C . ASN A 1 96 ? 2.912 14.659 17.027 1.00 87.69 96 ASN A C 1
ATOM 754 O O . ASN A 1 96 ? 2.735 15.020 15.865 1.00 87.69 96 ASN A O 1
ATOM 758 N N . SER A 1 97 ? 3.655 13.593 17.331 1.00 89.62 97 SER A N 1
ATOM 759 C CA . SER A 1 97 ? 4.339 12.780 16.333 1.00 89.62 97 SER A CA 1
ATOM 760 C C . SER A 1 97 ? 4.579 11.366 16.844 1.00 89.62 97 SER A C 1
ATOM 762 O O . SER A 1 97 ? 4.905 11.143 18.006 1.00 89.62 97 SER A O 1
ATOM 764 N N . PHE A 1 98 ? 4.525 10.388 15.941 1.00 92.69 98 PHE A N 1
ATOM 765 C CA . PHE A 1 98 ? 4.933 9.014 16.252 1.00 92.69 98 PHE A CA 1
ATOM 766 C C . PHE A 1 98 ? 6.414 8.936 16.651 1.00 92.69 98 PHE A C 1
ATOM 768 O O . PHE A 1 98 ? 6.792 8.038 17.397 1.00 92.69 98 PHE A O 1
ATOM 775 N N . ARG A 1 99 ? 7.249 9.886 16.207 1.00 91.25 99 ARG A N 1
ATOM 776 C CA . ARG A 1 99 ? 8.670 9.949 16.588 1.00 91.25 99 ARG A CA 1
ATOM 777 C C . ARG A 1 99 ? 8.885 10.156 18.087 1.00 91.25 99 ARG A C 1
ATOM 779 O O . ARG A 1 99 ? 9.931 9.760 18.584 1.00 91.25 99 ARG A O 1
ATOM 786 N N . ASP A 1 100 ? 7.901 10.708 18.792 1.00 91.44 100 ASP A N 1
ATOM 787 C CA . ASP A 1 100 ? 7.991 10.983 20.230 1.00 91.44 100 ASP A CA 1
ATOM 788 C C . ASP A 1 100 ? 7.874 9.696 21.070 1.00 91.44 100 ASP A C 1
ATOM 790 O O . ASP A 1 100 ? 8.070 9.705 22.285 1.00 91.44 100 ASP A O 1
ATOM 794 N N . ILE A 1 101 ? 7.546 8.572 20.426 1.00 94.62 101 ILE A N 1
ATOM 795 C CA . ILE A 1 101 ? 7.420 7.263 21.055 1.00 94.62 101 ILE A CA 1
ATOM 796 C C . ILE A 1 101 ? 8.736 6.503 20.891 1.00 94.62 101 ILE A C 1
ATOM 798 O O . ILE A 1 101 ? 9.094 6.062 19.789 1.00 94.62 101 ILE A O 1
ATOM 802 N N . ASN A 1 102 ? 9.423 6.328 22.021 1.00 93.75 102 ASN A N 1
ATOM 803 C CA . ASN A 1 102 ? 10.688 5.609 22.111 1.00 93.75 102 ASN A CA 1
ATOM 804 C C . ASN A 1 102 ? 10.545 4.151 21.672 1.00 93.75 102 ASN A C 1
ATOM 806 O O . ASN A 1 102 ? 9.577 3.463 22.013 1.00 93.75 102 ASN A O 1
ATOM 810 N N . LEU A 1 103 ? 11.545 3.681 20.933 1.00 94.69 103 LEU A N 1
ATOM 811 C CA . LEU A 1 103 ? 11.653 2.286 20.533 1.00 94.69 103 LEU A CA 1
ATOM 812 C C . LEU A 1 103 ? 12.395 1.484 21.611 1.00 94.69 103 LEU A C 1
ATOM 814 O O . LEU A 1 103 ? 13.2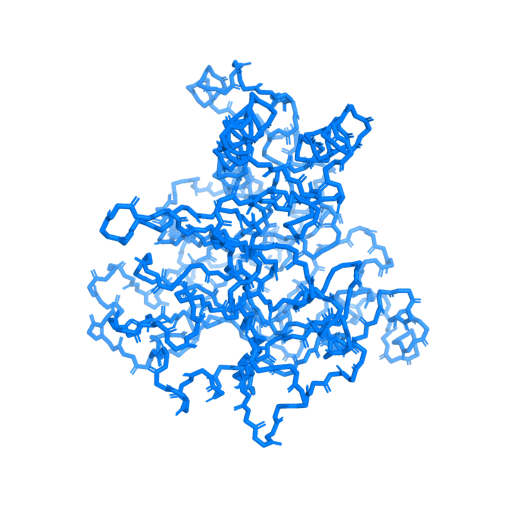21 2.052 22.327 1.00 94.69 103 LEU A O 1
ATOM 818 N N . PRO A 1 104 ? 12.145 0.169 21.721 1.00 93.44 104 PRO A N 1
ATOM 819 C CA . PRO A 1 104 ? 12.976 -0.718 22.522 1.00 93.44 104 PRO A CA 1
ATOM 820 C C . PRO A 1 104 ? 14.437 -0.665 22.051 1.00 93.44 104 PRO A C 1
ATOM 822 O O . PRO A 1 104 ? 14.706 -0.438 20.865 1.00 93.44 104 PRO A O 1
ATOM 825 N N . GLU A 1 105 ? 15.383 -0.913 22.959 1.00 92.75 105 GLU A N 1
ATOM 826 C CA . GLU A 1 105 ? 16.822 -0.871 22.651 1.00 92.75 105 GLU A CA 1
ATOM 827 C C . GLU A 1 105 ? 17.203 -1.817 21.506 1.00 92.75 105 GLU A C 1
ATOM 829 O O . GLU A 1 105 ? 17.979 -1.445 20.630 1.00 92.75 105 GLU A O 1
ATOM 834 N N . GLU A 1 106 ? 16.607 -3.010 21.465 1.00 91.69 106 GLU A N 1
ATOM 835 C CA . GLU A 1 106 ? 16.858 -4.005 20.420 1.00 91.69 106 GLU A CA 1
ATOM 836 C C . GLU A 1 106 ? 16.462 -3.496 19.025 1.00 91.69 106 GLU A C 1
ATOM 838 O O . GLU A 1 106 ? 17.261 -3.554 18.091 1.00 91.69 106 GLU A O 1
ATOM 843 N N . ILE A 1 107 ? 15.259 -2.924 18.887 1.00 90.75 107 ILE A N 1
ATOM 844 C CA . ILE A 1 107 ? 14.797 -2.332 17.620 1.00 90.75 107 ILE A CA 1
ATOM 845 C C . ILE A 1 107 ? 15.686 -1.144 17.241 1.00 90.75 107 ILE A C 1
ATOM 847 O O . ILE A 1 107 ? 16.068 -0.999 16.081 1.00 90.75 107 ILE A O 1
ATOM 851 N N . THR A 1 108 ? 16.054 -0.313 18.217 1.00 90.25 108 THR A N 1
ATOM 852 C CA . THR A 1 108 ? 16.933 0.842 17.990 1.00 90.25 108 THR A CA 1
ATOM 853 C C . THR A 1 108 ? 18.292 0.401 17.447 1.00 90.25 108 THR A C 1
ATOM 855 O O . THR A 1 108 ? 18.743 0.912 16.425 1.00 90.25 108 THR A O 1
ATOM 858 N N . LYS A 1 109 ? 18.922 -0.601 18.068 1.00 91.06 109 LYS A N 1
ATOM 859 C CA . LYS A 1 109 ? 20.219 -1.133 17.633 1.00 91.06 109 LYS A CA 1
ATOM 860 C C . LYS A 1 109 ? 20.151 -1.751 16.235 1.00 91.06 109 LYS A C 1
ATOM 862 O O . LYS A 1 109 ? 21.025 -1.486 15.419 1.00 91.06 109 LYS A O 1
ATOM 867 N N . ASN A 1 110 ? 19.101 -2.519 15.941 1.00 90.06 110 ASN A N 1
ATOM 868 C CA . ASN A 1 110 ? 18.938 -3.204 14.653 1.00 90.06 110 ASN A CA 1
ATOM 869 C C . ASN A 1 110 ? 18.632 -2.261 13.478 1.00 90.06 110 ASN A C 1
ATOM 871 O O . ASN A 1 110 ? 18.665 -2.690 12.328 1.00 90.06 110 ASN A O 1
ATOM 875 N N . THR A 1 111 ? 18.298 -0.999 13.749 1.00 92.81 111 THR A N 1
ATOM 876 C CA . THR A 1 111 ? 17.897 -0.022 12.725 1.00 92.81 111 THR A CA 1
ATOM 877 C C . THR A 1 111 ? 18.904 1.109 12.549 1.00 92.81 111 THR A C 1
ATOM 879 O O . THR A 1 111 ? 18.746 1.916 11.636 1.00 92.81 111 THR A O 1
ATOM 882 N N . LEU A 1 112 ? 19.946 1.160 13.386 1.00 91.06 112 LEU A N 1
ATOM 883 C CA . LEU A 1 112 ? 20.892 2.274 13.444 1.00 91.06 112 LEU A CA 1
ATOM 884 C C . LEU A 1 112 ? 21.662 2.477 12.131 1.00 91.06 112 LEU A C 1
ATOM 886 O O . LEU A 1 112 ? 21.883 3.616 11.729 1.00 91.06 112 LEU A O 1
ATOM 890 N N . ASP A 1 113 ? 22.011 1.380 11.457 1.00 93.00 113 ASP A N 1
ATOM 891 C CA . ASP A 1 113 ? 22.788 1.397 10.211 1.00 93.00 113 ASP A CA 1
ATOM 892 C C . ASP A 1 113 ? 21.914 1.574 8.954 1.00 93.00 113 ASP A C 1
ATOM 894 O O . ASP A 1 113 ? 22.427 1.654 7.837 1.00 93.00 113 ASP A O 1
ATOM 898 N N . MET A 1 114 ? 20.584 1.634 9.101 1.00 95.06 114 MET A N 1
ATOM 899 C CA . MET A 1 114 ? 19.686 1.891 7.974 1.00 95.06 114 MET A CA 1
ATOM 900 C C . MET A 1 114 ? 19.768 3.361 7.550 1.00 95.06 114 MET A C 1
ATOM 902 O O . MET A 1 114 ? 19.949 4.249 8.379 1.00 95.06 114 MET A O 1
ATOM 906 N N . ALA A 1 115 ? 19.563 3.647 6.261 1.00 95.31 115 ALA A N 1
ATOM 907 C CA . ALA A 1 115 ? 19.452 5.024 5.777 1.00 95.31 115 ALA A CA 1
ATOM 908 C C . ALA A 1 115 ? 18.336 5.782 6.522 1.00 95.31 115 ALA A C 1
ATOM 910 O O . ALA A 1 115 ? 17.289 5.210 6.800 1.00 95.31 115 ALA A O 1
ATOM 911 N N . HIS A 1 116 ? 18.518 7.072 6.821 1.00 94.81 116 HIS A N 1
ATOM 912 C CA . HIS A 1 116 ? 17.501 7.908 7.493 1.00 94.81 116 HIS A CA 1
ATOM 913 C C . HIS A 1 116 ? 16.851 7.256 8.735 1.00 94.81 116 HIS A C 1
ATOM 915 O O . HIS A 1 116 ? 15.620 7.183 8.817 1.00 94.81 116 HIS A O 1
ATOM 921 N N . PRO A 1 117 ? 17.626 6.778 9.724 1.00 93.38 117 PRO A N 1
ATOM 922 C CA . PRO A 1 117 ? 17.073 6.007 10.840 1.00 93.38 117 PRO A CA 1
ATOM 923 C C . PRO A 1 117 ? 16.110 6.839 11.707 1.00 93.38 117 PRO A C 1
ATOM 925 O O . PRO A 1 117 ? 15.164 6.307 12.283 1.00 93.38 117 PRO A O 1
ATOM 928 N N . SER A 1 118 ? 16.270 8.167 11.733 1.00 90.50 118 SER A N 1
ATOM 929 C CA . SER A 1 118 ? 15.358 9.112 12.400 1.00 90.50 118 SER A CA 1
ATOM 930 C C . SER A 1 118 ? 13.974 9.235 11.741 1.00 90.50 118 SER A C 1
ATOM 932 O O . SER A 1 118 ? 13.026 9.716 12.370 1.00 90.50 118 SER A O 1
ATOM 934 N N . GLU A 1 119 ? 13.834 8.808 10.483 1.00 92.38 119 GLU A N 1
ATOM 935 C CA . GLU A 1 119 ? 12.575 8.839 9.730 1.00 92.38 119 GLU A CA 1
ATOM 936 C C . GLU A 1 119 ? 11.765 7.538 9.865 1.00 92.38 119 GLU A C 1
ATOM 938 O O . GLU A 1 119 ? 10.580 7.510 9.505 1.00 92.38 119 GLU A O 1
ATOM 943 N N . LEU A 1 120 ? 12.370 6.475 10.411 1.00 95.38 120 LEU A N 1
ATOM 944 C CA . LEU A 1 120 ? 11.704 5.199 10.664 1.00 95.38 120 LEU A CA 1
ATOM 945 C C . LEU A 1 120 ? 10.591 5.337 11.708 1.00 95.38 120 LEU A C 1
ATOM 947 O O . LEU A 1 120 ? 10.660 6.127 12.653 1.00 95.38 120 LEU A O 1
ATOM 951 N N . GLY A 1 121 ? 9.547 4.529 11.541 1.00 96.31 121 GLY A N 1
ATOM 952 C CA . GLY A 1 121 ? 8.365 4.512 12.391 1.00 96.31 121 GLY A CA 1
ATOM 953 C C . GLY A 1 121 ? 7.430 5.700 12.176 1.00 96.31 121 GLY A C 1
ATOM 954 O O . GLY A 1 121 ? 6.787 6.135 13.134 1.00 96.31 121 GLY A O 1
ATOM 955 N N . THR A 1 122 ? 7.381 6.266 10.968 1.00 95.44 122 THR A N 1
ATOM 956 C CA . THR A 1 122 ? 6.520 7.412 10.637 1.00 95.44 122 THR A CA 1
ATOM 957 C C . THR A 1 122 ? 5.571 7.099 9.484 1.00 95.44 122 THR A C 1
ATOM 959 O O . THR A 1 122 ? 5.944 6.501 8.471 1.00 95.44 122 THR A O 1
ATOM 962 N N . ILE A 1 123 ? 4.311 7.519 9.627 1.00 94.12 123 ILE A N 1
ATOM 963 C CA . ILE A 1 123 ? 3.251 7.234 8.649 1.00 94.12 123 ILE A CA 1
ATOM 964 C C . ILE A 1 123 ? 3.481 8.019 7.362 1.00 94.12 123 ILE A C 1
ATOM 966 O O . ILE A 1 123 ? 3.608 7.440 6.284 1.00 94.12 123 ILE A O 1
ATOM 970 N N . GLY A 1 124 ? 3.582 9.342 7.477 1.00 92.19 124 GLY A N 1
ATOM 971 C CA . GLY A 1 124 ? 3.668 10.230 6.329 1.00 92.19 124 GLY A CA 1
ATOM 972 C C . GLY A 1 124 ? 2.355 10.821 5.858 1.00 92.19 124 GLY A C 1
ATOM 973 O O . GLY A 1 124 ? 1.327 10.658 6.500 1.00 92.19 124 GLY A O 1
ATOM 974 N N . GLY A 1 125 ? 2.421 11.544 4.739 1.00 89.25 125 GLY A N 1
ATOM 975 C CA . GLY A 1 125 ? 1.279 12.257 4.163 1.00 89.25 125 GLY A CA 1
ATOM 976 C C . GLY A 1 125 ? 0.532 11.477 3.078 1.00 89.25 125 GLY A C 1
ATOM 977 O O . GLY A 1 125 ? 0.839 10.326 2.770 1.00 89.25 125 GLY A O 1
ATOM 978 N N . GLY A 1 126 ? -0.444 12.140 2.456 1.00 88.44 126 GLY A N 1
ATOM 979 C CA . GLY A 1 126 ? -1.232 11.575 1.363 1.00 88.44 126 GLY A CA 1
ATOM 980 C C . GLY A 1 126 ? -2.122 10.413 1.813 1.00 88.44 126 GLY A C 1
ATOM 981 O O . GLY A 1 126 ? -2.841 10.491 2.810 1.00 88.44 126 GLY A O 1
ATOM 982 N N . ASN A 1 127 ? -2.089 9.303 1.080 1.00 91.00 127 ASN A N 1
ATOM 983 C CA . ASN A 1 127 ? -2.942 8.143 1.351 1.00 91.00 127 ASN A CA 1
ATOM 984 C C . ASN A 1 127 ? -2.406 7.229 2.470 1.00 91.00 127 ASN A C 1
ATOM 986 O O . ASN A 1 127 ? -3.066 6.241 2.771 1.00 91.00 127 ASN A O 1
ATOM 990 N N . HIS A 1 128 ? -1.277 7.550 3.110 1.00 96.38 128 HIS A N 1
ATOM 991 C CA . HIS A 1 128 ? -0.727 6.766 4.221 1.00 96.38 128 HIS A CA 1
ATOM 992 C C . HIS A 1 128 ? -1.597 6.877 5.479 1.00 96.38 128 HIS A C 1
ATOM 994 O O . HIS A 1 128 ? -2.234 7.910 5.719 1.00 96.38 128 HIS A O 1
ATOM 1000 N N . PHE A 1 129 ? -1.662 5.802 6.262 1.00 97.75 129 PHE A N 1
ATOM 1001 C CA . PHE A 1 129 ? -2.477 5.724 7.474 1.00 97.75 129 PHE A CA 1
ATOM 1002 C C . PHE A 1 129 ? -2.054 4.564 8.382 1.00 97.75 129 PHE A C 1
ATOM 1004 O O . PHE A 1 129 ? -1.374 3.632 7.956 1.00 97.75 129 PHE A O 1
ATOM 1011 N N . ALA A 1 130 ? -2.532 4.602 9.621 1.00 98.38 130 ALA A N 1
ATOM 1012 C CA . ALA A 1 130 ? -2.628 3.449 10.506 1.00 98.38 130 ALA A CA 1
ATOM 1013 C C . ALA A 1 130 ? -4.096 3.280 10.917 1.00 98.38 130 ALA A C 1
ATOM 1015 O O . ALA A 1 130 ? -4.711 4.226 11.408 1.00 98.38 130 ALA A O 1
ATOM 1016 N N . GLU A 1 131 ? -4.685 2.113 10.683 1.00 98.56 131 GLU A N 1
ATOM 1017 C CA . GLU A 1 131 ? -6.118 1.885 10.866 1.00 98.56 131 GLU A CA 1
ATOM 1018 C C . GLU A 1 131 ? -6.373 0.650 11.720 1.00 98.56 131 GLU A C 1
ATOM 1020 O O . GLU A 1 131 ? -5.914 -0.445 11.399 1.00 98.56 131 GLU A O 1
ATOM 1025 N N . LEU A 1 132 ? -7.124 0.826 12.807 1.00 98.50 132 LEU A N 1
ATOM 1026 C CA . LEU A 1 132 ? -7.573 -0.287 13.632 1.00 98.50 132 LEU A CA 1
ATOM 1027 C C . LEU A 1 132 ? -8.916 -0.786 13.100 1.00 98.50 132 LEU A C 1
ATOM 1029 O O . LEU A 1 132 ? -9.848 0.000 12.908 1.00 98.50 132 LEU A O 1
ATOM 1033 N N . GLN A 1 133 ? -9.015 -2.090 12.868 1.00 98.38 133 GLN A N 1
ATOM 1034 C CA . GLN A 1 133 ? -10.144 -2.738 12.213 1.00 98.38 133 GLN A CA 1
ATOM 1035 C C . GLN A 1 133 ? -10.636 -3.937 13.027 1.00 98.38 133 GLN A C 1
ATOM 1037 O O . GLN A 1 133 ? -9.888 -4.555 13.786 1.00 98.38 133 GLN A O 1
ATOM 1042 N N . GLU A 1 134 ? -11.904 -4.281 12.848 1.00 97.56 134 GLU A N 1
ATOM 1043 C CA . GLU A 1 134 ? -12.495 -5.525 13.339 1.00 97.56 134 GLU A CA 1
ATOM 1044 C C . GLU A 1 134 ? -12.873 -6.441 12.173 1.00 97.56 134 GLU A C 1
ATOM 1046 O O . GLU A 1 134 ? -13.130 -5.964 11.065 1.00 97.56 134 GLU A O 1
ATOM 1051 N N . ILE A 1 135 ? -12.939 -7.751 12.428 1.00 97.81 135 ILE A N 1
ATOM 1052 C CA . ILE A 1 135 ? -13.568 -8.691 11.494 1.00 97.81 135 ILE A CA 1
ATOM 1053 C C . ILE A 1 135 ? -15.046 -8.318 11.353 1.00 97.81 135 ILE A C 1
ATOM 1055 O O . ILE A 1 135 ? -15.765 -8.225 12.351 1.00 97.81 135 ILE A O 1
ATOM 1059 N N . ASP A 1 136 ? -15.482 -8.120 10.114 1.00 97.31 136 ASP A N 1
ATOM 1060 C CA . ASP A 1 136 ? -16.866 -7.823 9.761 1.00 97.31 136 ASP A CA 1
ATOM 1061 C C . ASP A 1 136 ? -17.594 -9.102 9.336 1.00 97.31 136 ASP A C 1
ATOM 1063 O O . ASP A 1 136 ? -18.452 -9.597 10.066 1.00 97.31 136 ASP A O 1
ATOM 1067 N N . THR A 1 137 ? -17.184 -9.689 8.210 1.00 98.06 137 THR A N 1
ATOM 1068 C CA . THR A 1 137 ? -17.779 -10.910 7.652 1.00 98.06 137 THR A CA 1
ATOM 1069 C C . THR A 1 137 ? -16.677 -11.888 7.250 1.00 98.06 137 THR A C 1
ATOM 1071 O O . THR A 1 137 ? -15.663 -11.476 6.694 1.00 98.06 137 THR A O 1
ATOM 1074 N N . ILE A 1 138 ? -16.865 -13.181 7.526 1.00 98.31 138 ILE A N 1
ATOM 1075 C CA . ILE A 1 138 ? -15.996 -14.264 7.036 1.00 98.31 138 ILE A CA 1
ATOM 1076 C C . ILE A 1 138 ? -16.726 -14.955 5.887 1.00 98.31 138 ILE A C 1
ATOM 1078 O O . ILE A 1 138 ? -17.920 -15.225 6.005 1.00 98.31 138 ILE A O 1
ATOM 1082 N N . TYR A 1 139 ? -16.015 -15.192 4.788 1.00 98.19 139 TYR A N 1
ATOM 1083 C CA . TYR A 1 139 ? -16.541 -15.811 3.569 1.00 98.19 139 TYR A CA 1
ATOM 1084 C C . TYR A 1 139 ? -15.923 -17.188 3.297 1.00 98.19 139 TYR A C 1
ATOM 1086 O O . TYR A 1 139 ? -16.554 -18.004 2.633 1.00 98.19 139 TYR A O 1
ATOM 1094 N N . ASP A 1 140 ? -14.710 -17.437 3.799 1.00 97.06 140 ASP A N 1
ATOM 1095 C CA . ASP A 1 140 ? -13.990 -18.706 3.663 1.00 97.06 140 ASP A CA 1
ATOM 1096 C C . ASP A 1 140 ? -13.392 -19.084 5.027 1.00 97.06 140 ASP A C 1
ATOM 1098 O O . ASP A 1 140 ? -12.322 -18.595 5.402 1.00 97.06 140 ASP A O 1
ATOM 1102 N N . ASP A 1 141 ? -14.131 -19.884 5.806 1.00 96.12 141 ASP A N 1
ATOM 1103 C CA . ASP A 1 141 ? -13.734 -20.278 7.165 1.00 96.12 141 ASP A CA 1
ATOM 1104 C C . ASP A 1 141 ? -12.456 -21.139 7.163 1.00 96.12 141 ASP A C 1
ATOM 1106 O O . ASP A 1 141 ? -11.611 -20.977 8.038 1.00 96.12 141 ASP A O 1
ATOM 1110 N N . GLU A 1 142 ? -12.248 -21.988 6.149 1.00 95.38 142 GLU A N 1
ATOM 1111 C CA . GLU A 1 142 ? -11.067 -22.860 6.053 1.00 95.38 142 GLU A CA 1
ATOM 1112 C C . GLU A 1 142 ? -9.776 -22.041 5.888 1.00 95.38 142 GLU A C 1
ATOM 1114 O O . GLU A 1 142 ? -8.798 -22.215 6.629 1.00 95.38 142 GLU A O 1
ATOM 1119 N N . ILE A 1 143 ? -9.769 -21.087 4.949 1.00 94.75 143 ILE A N 1
ATOM 1120 C CA . ILE A 1 143 ? -8.619 -20.193 4.773 1.00 94.75 143 ILE A CA 1
ATOM 1121 C C . ILE A 1 143 ? -8.473 -19.267 5.985 1.00 94.75 143 ILE A C 1
ATOM 1123 O O . ILE A 1 143 ? -7.354 -18.999 6.418 1.00 94.75 143 ILE A O 1
ATOM 1127 N N . PHE A 1 144 ? -9.570 -18.777 6.560 1.00 95.88 144 PHE A N 1
ATOM 1128 C CA . PHE A 1 144 ? -9.509 -17.899 7.725 1.00 95.88 144 PHE A CA 1
ATOM 1129 C C . PHE A 1 144 ? -8.883 -18.587 8.952 1.00 95.88 144 PHE A C 1
ATOM 1131 O O . PHE A 1 144 ? -7.950 -18.045 9.555 1.00 95.88 144 PHE A O 1
ATOM 1138 N N . ASP A 1 145 ? -9.345 -19.793 9.285 1.00 93.25 145 ASP A N 1
ATOM 1139 C CA . ASP A 1 145 ? -8.908 -20.543 10.465 1.00 93.25 145 ASP A CA 1
ATOM 1140 C C . ASP A 1 145 ? -7.464 -21.052 10.322 1.00 93.25 145 ASP A C 1
ATOM 1142 O O . ASP A 1 145 ? -6.695 -21.020 11.288 1.00 93.25 145 ASP A O 1
ATOM 1146 N N . SER A 1 146 ? -7.036 -21.425 9.107 1.00 93.50 146 SER A N 1
ATOM 1147 C CA . SER A 1 146 ? -5.647 -21.848 8.836 1.00 93.50 146 SER A CA 1
ATOM 1148 C C . SER A 1 146 ? -4.602 -20.749 9.076 1.00 93.50 146 SER A C 1
ATOM 1150 O O . SER A 1 146 ? -3.423 -21.049 9.262 1.00 93.50 146 SER A O 1
ATOM 1152 N N . HIS A 1 147 ? -5.023 -19.483 9.152 1.00 91.12 147 HIS A N 1
ATOM 1153 C CA . HIS A 1 147 ? -4.154 -18.339 9.434 1.00 91.12 147 HIS A CA 1
ATOM 1154 C C . HIS A 1 147 ? -4.243 -17.850 10.889 1.00 91.12 147 HIS A C 1
ATOM 1156 O O . HIS A 1 147 ? -3.813 -16.738 11.201 1.00 91.12 147 HIS A O 1
ATOM 1162 N N . SER A 1 148 ? -4.783 -18.678 11.797 1.00 85.38 148 SER A N 1
ATOM 1163 C CA . SER A 1 148 ? -4.912 -18.376 13.234 1.00 85.38 148 SER A CA 1
ATOM 1164 C C . SER A 1 148 ? -5.652 -17.061 13.529 1.00 85.38 148 SER A C 1
ATOM 1166 O O . SER A 1 148 ? -5.409 -16.399 14.545 1.00 85.38 148 SER A O 1
ATOM 1168 N N . LEU A 1 149 ? -6.560 -16.657 12.638 1.00 91.25 149 LEU A N 1
ATOM 1169 C CA . LEU A 1 149 ? -7.412 -15.495 12.843 1.00 91.25 149 LEU A CA 1
ATOM 1170 C C . LEU A 1 149 ? -8.595 -15.860 13.737 1.00 91.25 149 LEU A C 1
ATOM 1172 O O . LEU A 1 149 ? -9.058 -16.992 13.773 1.00 91.25 149 LEU A O 1
ATOM 1176 N N . THR A 1 150 ? -9.120 -14.880 14.472 1.00 92.06 150 THR A N 1
ATOM 1177 C CA . THR A 1 150 ? -10.343 -15.070 15.263 1.00 92.06 150 THR A CA 1
ATOM 1178 C C . THR A 1 150 ? -11.218 -13.823 15.189 1.00 92.06 150 THR A C 1
ATOM 1180 O O . THR A 1 150 ? -10.711 -12.700 15.196 1.00 92.06 150 THR A O 1
ATOM 1183 N N . LYS A 1 151 ? -12.548 -13.998 15.189 1.00 93.25 151 LYS A N 1
ATOM 1184 C CA . LYS A 1 151 ? -13.522 -12.883 15.124 1.00 93.25 151 LYS A CA 1
ATOM 1185 C C . LYS A 1 151 ? -13.398 -11.872 16.272 1.00 93.25 151 LYS A C 1
ATOM 1187 O O . LYS A 1 151 ? -13.874 -10.748 16.154 1.00 93.25 151 LYS A O 1
ATOM 1192 N N . ASN A 1 152 ? -12.806 -12.270 17.399 1.00 94.06 152 ASN A N 1
ATOM 1193 C CA . ASN A 1 152 ? -12.686 -11.416 18.581 1.00 94.06 152 ASN A CA 1
ATOM 1194 C C . ASN A 1 152 ? -11.438 -10.520 18.548 1.00 94.06 152 ASN A C 1
ATOM 1196 O O . ASN A 1 152 ? -11.374 -9.573 19.326 1.00 94.06 152 ASN A O 1
ATOM 1200 N N . LYS A 1 153 ? -10.439 -10.792 17.701 1.00 95.06 153 LYS A N 1
ATOM 1201 C CA . LYS A 1 153 ? -9.209 -9.991 17.655 1.00 95.06 153 LYS A CA 1
ATOM 1202 C C . LYS A 1 153 ? -9.380 -8.749 16.787 1.00 95.06 153 LYS A C 1
ATOM 1204 O O . LYS A 1 153 ? -10.071 -8.779 15.772 1.00 95.06 153 LYS A O 1
ATOM 1209 N N . LEU A 1 154 ? -8.734 -7.660 17.199 1.00 97.81 154 LEU A N 1
ATOM 1210 C CA . LEU A 1 154 ? -8.613 -6.461 16.374 1.00 97.81 154 LEU A CA 1
ATOM 1211 C C . LEU A 1 154 ? -7.356 -6.543 15.518 1.00 97.81 154 LEU A C 1
ATOM 1213 O O . LEU A 1 154 ? -6.314 -7.045 15.957 1.00 97.81 154 LEU A O 1
ATOM 1217 N N . LEU A 1 155 ? -7.457 -6.011 14.310 1.00 98.50 155 LEU A N 1
ATOM 1218 C CA . LEU A 1 155 ? -6.379 -5.991 13.337 1.00 98.50 155 LEU A CA 1
ATOM 1219 C C . LEU A 1 155 ? -5.901 -4.562 13.132 1.00 98.50 155 LEU A C 1
ATOM 1221 O O . LEU A 1 155 ? -6.696 -3.624 13.156 1.00 98.50 155 LEU A O 1
ATOM 1225 N N . LEU A 1 156 ? -4.601 -4.403 12.933 1.00 98.75 156 LEU A N 1
ATOM 1226 C CA . LEU A 1 156 ? -3.982 -3.120 12.641 1.00 98.75 156 LEU A CA 1
ATOM 1227 C C . LEU A 1 156 ? -3.462 -3.143 11.209 1.00 98.75 156 LEU A C 1
ATOM 1229 O O . LEU A 1 156 ? -2.578 -3.933 10.888 1.00 98.75 156 LEU A O 1
ATOM 1233 N N . LEU A 1 157 ? -4.011 -2.287 10.355 1.00 98.81 157 LEU A N 1
ATOM 1234 C CA . LEU A 1 157 ? -3.560 -2.098 8.984 1.00 98.81 157 LEU A CA 1
ATOM 1235 C C . LEU A 1 157 ? -2.684 -0.850 8.903 1.00 98.81 157 LEU A C 1
ATOM 1237 O O . LEU A 1 157 ? -3.134 0.257 9.203 1.00 98.81 157 LEU A O 1
ATOM 1241 N N . ILE A 1 158 ? -1.439 -1.024 8.475 1.00 98.81 158 ILE A N 1
ATOM 1242 C CA . ILE A 1 158 ? -0.479 0.061 8.289 1.00 98.81 158 ILE A CA 1
ATOM 1243 C C . ILE A 1 158 ? -0.220 0.268 6.803 1.00 98.81 158 ILE A C 1
ATOM 1245 O O . ILE A 1 158 ? 0.241 -0.644 6.119 1.00 98.81 158 ILE A O 1
ATOM 1249 N N . HIS A 1 159 ? -0.440 1.494 6.338 1.00 98.62 159 HIS A N 1
ATOM 1250 C CA . HIS A 1 159 ? -0.099 1.948 5.000 1.00 98.62 159 HIS A CA 1
ATOM 1251 C C . HIS A 1 159 ? 1.030 2.974 5.064 1.00 98.62 159 HIS A C 1
ATOM 1253 O O . HIS A 1 159 ? 0.822 4.105 5.509 1.00 98.62 159 HIS A O 1
ATOM 1259 N N . SER A 1 160 ? 2.221 2.581 4.615 1.00 98.19 160 SER A N 1
ATOM 1260 C CA . SER A 1 160 ? 3.366 3.484 4.475 1.00 98.19 160 SER A CA 1
ATOM 1261 C C . SER A 1 160 ? 4.405 2.920 3.498 1.00 98.19 160 SER A C 1
ATOM 1263 O O . SER A 1 160 ? 4.341 1.752 3.102 1.00 98.19 160 SER A O 1
ATOM 1265 N N . GLY A 1 161 ? 5.374 3.755 3.133 1.00 97.38 161 GLY A N 1
ATOM 1266 C CA . GLY A 1 161 ? 6.452 3.455 2.190 1.00 97.38 161 GLY A CA 1
ATOM 1267 C C . GLY A 1 161 ? 7.817 3.902 2.695 1.00 97.38 161 GLY A C 1
ATOM 1268 O O . GLY A 1 161 ? 8.010 4.086 3.900 1.00 97.38 161 GLY A O 1
ATOM 1269 N N . SER A 1 162 ? 8.754 4.111 1.769 1.00 97.38 162 SER A N 1
ATOM 1270 C CA . SER A 1 162 ? 10.153 4.464 2.054 1.00 97.38 162 SER A CA 1
ATOM 1271 C C . SER A 1 162 ? 10.386 5.912 2.499 1.00 97.38 162 SER A C 1
ATOM 1273 O O . SER A 1 162 ? 11.527 6.340 2.644 1.00 97.38 162 SER A O 1
ATOM 1275 N N . ARG A 1 163 ? 9.322 6.711 2.651 1.00 95.50 163 ARG A N 1
ATOM 1276 C CA . ARG A 1 163 ? 9.403 8.142 3.003 1.00 95.50 163 ARG A CA 1
ATOM 1277 C C . ARG A 1 163 ? 10.349 8.892 2.044 1.00 95.50 163 ARG A C 1
ATOM 1279 O O . ARG A 1 163 ? 10.236 8.722 0.832 1.00 95.50 163 ARG A O 1
ATOM 1286 N N . ILE A 1 164 ? 11.244 9.735 2.566 1.00 95.56 164 ILE A N 1
ATOM 1287 C CA . ILE A 1 164 ? 12.192 10.523 1.764 1.00 95.56 164 ILE A CA 1
ATOM 1288 C C . ILE A 1 164 ? 13.238 9.655 1.049 1.00 95.56 164 ILE A C 1
ATOM 1290 O O . ILE A 1 164 ? 13.681 10.016 -0.037 1.00 95.56 164 ILE A O 1
ATOM 1294 N N . TYR A 1 165 ? 13.571 8.481 1.591 1.00 97.62 165 TYR A N 1
ATOM 1295 C CA . TYR A 1 165 ? 14.652 7.643 1.076 1.00 97.62 165 TYR A CA 1
ATOM 1296 C C . TYR A 1 165 ? 14.413 7.194 -0.376 1.00 97.62 165 TYR A C 1
ATOM 1298 O O . TYR A 1 165 ? 15.255 7.403 -1.247 1.00 97.62 165 TYR A O 1
ATOM 1306 N N . GLY A 1 166 ? 13.220 6.677 -0.685 1.00 97.38 166 GLY A N 1
ATOM 1307 C CA . GLY A 1 166 ? 12.874 6.294 -2.062 1.00 97.38 166 GLY A CA 1
ATOM 1308 C C . GLY A 1 166 ? 12.830 7.474 -3.036 1.00 97.38 166 GLY A C 1
ATOM 1309 O O . GLY A 1 166 ? 13.125 7.308 -4.222 1.00 97.38 166 GLY A O 1
ATOM 1310 N N . HIS A 1 167 ? 12.510 8.677 -2.548 1.00 96.50 167 HIS A N 1
ATOM 1311 C CA . HIS A 1 167 ? 12.545 9.885 -3.366 1.00 96.50 167 HIS A CA 1
ATOM 1312 C C . HIS A 1 167 ? 13.981 10.246 -3.745 1.00 96.50 167 HIS A C 1
ATOM 1314 O O . HIS A 1 167 ? 14.238 10.537 -4.911 1.00 96.50 167 HIS A O 1
ATOM 1320 N N . GLU A 1 168 ? 14.910 10.202 -2.790 1.00 97.75 168 GLU A N 1
ATOM 1321 C CA . GLU A 1 168 ? 16.332 10.459 -3.037 1.00 97.75 168 GLU A CA 1
ATOM 1322 C C . GLU A 1 168 ? 16.938 9.449 -4.011 1.00 97.75 168 GLU A C 1
ATOM 1324 O O . GLU A 1 168 ? 17.649 9.855 -4.931 1.00 97.75 168 GLU A O 1
ATOM 1329 N N . ILE A 1 169 ? 16.597 8.161 -3.875 1.00 98.12 169 ILE A N 1
ATOM 1330 C CA . ILE A 1 169 ? 17.008 7.131 -4.838 1.00 98.12 169 ILE A CA 1
ATOM 1331 C C . ILE A 1 169 ? 16.488 7.498 -6.229 1.00 98.12 169 ILE A C 1
ATOM 1333 O O . ILE A 1 169 ? 17.267 7.619 -7.173 1.00 98.12 169 ILE A O 1
ATOM 1337 N N . LEU A 1 170 ? 15.181 7.731 -6.389 1.00 97.19 170 LEU A N 1
ATOM 1338 C CA . LEU A 1 170 ? 14.636 8.041 -7.710 1.00 97.19 170 LEU A CA 1
ATOM 1339 C C . LEU A 1 170 ? 15.275 9.302 -8.321 1.00 97.19 170 LEU A C 1
ATOM 1341 O O . LEU A 1 170 ? 15.654 9.290 -9.495 1.00 97.19 170 LEU A O 1
ATOM 1345 N N . ASP A 1 171 ? 15.408 10.374 -7.541 1.00 97.69 171 ASP A N 1
ATOM 1346 C CA . ASP A 1 171 ? 15.982 11.644 -7.993 1.00 97.69 171 ASP A CA 1
ATOM 1347 C C . ASP A 1 171 ? 17.455 11.489 -8.410 1.00 97.69 171 ASP A C 1
ATOM 1349 O O . ASP A 1 171 ? 17.838 11.950 -9.491 1.00 97.69 171 ASP A O 1
ATOM 1353 N N . LYS A 1 172 ? 18.257 10.748 -7.630 1.00 97.81 172 LYS A N 1
ATOM 1354 C CA . LYS A 1 172 ? 19.647 10.392 -7.958 1.00 97.81 172 LYS A CA 1
ATOM 1355 C C . LYS A 1 172 ? 19.744 9.743 -9.339 1.00 97.81 172 LYS A C 1
ATOM 1357 O O . LYS A 1 172 ? 20.533 10.194 -10.173 1.00 97.81 172 LYS A O 1
ATOM 1362 N N . TYR A 1 173 ? 18.930 8.722 -9.613 1.00 97.94 173 TYR A N 1
ATOM 1363 C CA . TYR A 1 173 ? 18.993 7.987 -10.882 1.00 97.94 173 TYR A CA 1
ATOM 1364 C C . TYR A 1 173 ? 18.408 8.763 -12.067 1.00 97.94 173 TYR A C 1
ATOM 1366 O O . TYR A 1 173 ? 18.935 8.670 -13.179 1.00 97.94 173 TYR A O 1
ATOM 1374 N N . ILE A 1 174 ? 17.381 9.590 -11.855 1.00 96.56 174 ILE A N 1
ATOM 1375 C CA . ILE A 1 174 ? 16.881 10.493 -12.901 1.00 96.56 174 ILE A CA 1
ATOM 1376 C C . ILE A 1 174 ? 17.959 11.513 -13.289 1.00 96.56 174 ILE A C 1
ATOM 1378 O O . ILE A 1 174 ? 18.267 11.655 -14.473 1.00 96.56 174 ILE A O 1
ATOM 1382 N N . ARG A 1 175 ? 18.574 12.198 -12.317 1.00 97.12 175 ARG A N 1
ATOM 1383 C CA . ARG A 1 175 ? 19.541 13.272 -12.603 1.00 97.12 175 ARG A CA 1
ATOM 1384 C C . ARG A 1 175 ? 20.862 12.749 -13.153 1.00 97.12 175 ARG A C 1
ATOM 1386 O O . ARG A 1 175 ? 21.364 13.293 -14.133 1.00 97.12 175 ARG A O 1
ATOM 1393 N N . LYS A 1 176 ? 21.424 11.704 -12.537 1.00 97.00 176 LYS A N 1
ATOM 1394 C CA . LYS A 1 176 ? 22.760 11.193 -12.881 1.00 97.00 176 LYS A CA 1
ATOM 1395 C C . LYS A 1 176 ? 22.747 10.255 -14.089 1.00 97.00 176 LYS A C 1
ATOM 1397 O O . LYS A 1 176 ? 23.685 10.278 -14.879 1.00 97.00 176 LYS A O 1
ATOM 1402 N N . HIS A 1 177 ? 21.693 9.451 -14.245 1.00 96.44 177 HIS A N 1
ATOM 1403 C CA . HIS A 1 177 ? 21.650 8.363 -15.230 1.00 96.44 177 HIS A CA 1
ATOM 1404 C C . HIS A 1 177 ? 20.547 8.517 -16.284 1.00 96.44 177 HIS A C 1
ATOM 1406 O O . HIS A 1 177 ? 20.409 7.652 -17.143 1.00 96.44 177 HIS A O 1
ATOM 1412 N N . LYS A 1 178 ? 19.770 9.612 -16.251 1.00 96.25 178 LYS A N 1
ATOM 1413 C CA . LYS A 1 178 ? 18.641 9.853 -17.167 1.00 96.25 178 LYS A CA 1
ATOM 1414 C C . LYS A 1 178 ? 17.655 8.676 -17.198 1.00 96.25 178 LYS A C 1
ATOM 1416 O O . LYS A 1 178 ? 17.134 8.317 -18.254 1.00 96.25 178 LYS A O 1
ATOM 1421 N N . ALA A 1 179 ? 17.377 8.095 -16.026 1.00 95.56 179 ALA A N 1
ATOM 1422 C CA . ALA A 1 179 ? 16.558 6.891 -15.859 1.00 95.56 179 ALA A CA 1
ATOM 1423 C C . ALA A 1 179 ? 15.106 7.007 -16.380 1.00 95.56 179 ALA A C 1
ATOM 1425 O O . ALA A 1 179 ? 14.394 6.004 -16.467 1.00 95.56 179 ALA A O 1
ATOM 1426 N N . GLN A 1 180 ? 14.645 8.203 -16.761 1.00 94.12 180 GLN A N 1
ATOM 1427 C CA . GLN A 1 180 ? 13.410 8.394 -17.528 1.00 94.12 180 GLN A CA 1
ATOM 1428 C C . GLN A 1 180 ? 13.428 7.679 -18.888 1.00 94.12 180 GLN A C 1
ATOM 1430 O O . GLN A 1 180 ? 12.375 7.269 -19.362 1.00 94.12 180 GLN A O 1
ATOM 1435 N N . ASN A 1 181 ? 14.611 7.466 -19.471 1.00 96.06 181 ASN A N 1
ATOM 1436 C CA . ASN A 1 181 ? 14.788 6.716 -20.717 1.00 96.06 181 ASN A CA 1
ATOM 1437 C C . ASN A 1 181 ? 14.876 5.195 -20.489 1.00 96.06 181 ASN A C 1
ATOM 1439 O O . ASN A 1 181 ? 14.946 4.433 -21.447 1.00 96.06 181 ASN A O 1
ATOM 1443 N N . GLY A 1 182 ? 14.842 4.756 -19.227 1.00 97.38 182 GLY A N 1
ATOM 1444 C CA . GLY A 1 182 ? 15.076 3.376 -18.817 1.00 97.38 182 GLY A CA 1
ATOM 1445 C C . GLY A 1 182 ? 16.550 3.090 -18.532 1.00 97.38 182 GLY A C 1
ATOM 1446 O O . GLY A 1 182 ? 17.448 3.766 -19.032 1.00 97.38 182 GLY A O 1
ATOM 1447 N N . LEU A 1 183 ? 16.796 2.101 -17.678 1.00 97.94 183 LEU A N 1
ATOM 1448 C CA . LEU A 1 183 ? 18.126 1.619 -17.318 1.00 97.94 183 LEU A CA 1
ATOM 1449 C C . LEU A 1 183 ? 18.251 0.162 -17.743 1.00 97.94 183 LEU A C 1
ATOM 1451 O O . LEU A 1 183 ? 17.455 -0.679 -17.320 1.00 97.94 183 LEU A O 1
ATOM 1455 N N . SER A 1 184 ? 19.255 -0.151 -18.561 1.00 97.00 184 SER A N 1
ATOM 1456 C CA . SER A 1 184 ? 19.574 -1.545 -18.860 1.00 97.00 184 SER A CA 1
ATOM 1457 C C . SER A 1 184 ? 20.010 -2.249 -17.580 1.00 97.00 184 SER A C 1
ATOM 1459 O O . SER A 1 184 ? 20.910 -1.774 -16.887 1.00 97.00 184 SER A O 1
ATOM 1461 N N . VAL A 1 185 ? 19.437 -3.415 -17.298 1.00 95.19 185 VAL A N 1
ATOM 1462 C CA . VAL A 1 185 ? 19.785 -4.212 -16.105 1.00 95.19 185 VAL A CA 1
ATOM 1463 C C . VAL A 1 185 ? 21.165 -4.864 -16.204 1.00 95.19 185 VAL A C 1
ATOM 1465 O O . VAL A 1 185 ? 21.641 -5.446 -15.241 1.00 95.19 185 VAL A O 1
ATOM 1468 N N . LYS A 1 186 ? 21.808 -4.772 -17.375 1.00 94.31 186 LYS A N 1
ATOM 1469 C CA . LYS A 1 186 ? 23.194 -5.202 -17.612 1.00 94.31 186 LYS A CA 1
ATOM 1470 C C . LYS A 1 186 ? 24.199 -4.066 -17.386 1.00 94.31 186 LYS A C 1
ATOM 1472 O O . LYS A 1 186 ? 25.400 -4.299 -17.448 1.00 94.31 186 LYS A O 1
ATOM 1477 N N . SER A 1 187 ? 23.721 -2.838 -17.172 1.00 97.19 187 SER A N 1
ATOM 1478 C CA . SER A 1 187 ? 24.568 -1.683 -16.868 1.00 97.19 187 SER A CA 1
ATOM 1479 C C . SER A 1 187 ? 24.820 -1.562 -15.366 1.00 97.19 187 SER A C 1
ATOM 1481 O O . SER A 1 187 ? 23.963 -1.934 -14.567 1.00 97.19 187 SER A O 1
ATOM 1483 N N . GLU A 1 188 ? 25.948 -0.957 -14.987 1.00 97.81 188 GLU A N 1
ATOM 1484 C CA . GLU A 1 188 ? 26.277 -0.651 -13.586 1.00 97.81 188 GLU A CA 1
ATOM 1485 C C . GLU A 1 188 ? 25.150 0.135 -12.896 1.00 97.81 188 GLU A C 1
ATOM 1487 O O . GLU A 1 188 ? 24.735 -0.205 -11.793 1.00 97.81 188 GLU A O 1
ATOM 1492 N N . ALA A 1 189 ? 24.577 1.128 -13.585 1.00 98.00 189 ALA A N 1
ATOM 1493 C CA . ALA A 1 189 ? 23.474 1.928 -13.058 1.00 98.00 189 ALA A CA 1
ATOM 1494 C C . ALA A 1 189 ? 22.184 1.116 -12.850 1.00 98.00 189 ALA A C 1
ATOM 1496 O O . ALA A 1 189 ? 21.447 1.370 -11.902 1.00 98.00 189 ALA A O 1
ATOM 1497 N N . GLY A 1 190 ? 21.890 0.156 -13.731 1.00 97.56 190 GLY A N 1
ATOM 1498 C CA . GLY A 1 190 ? 20.721 -0.713 -13.585 1.00 97.56 190 GLY A CA 1
ATOM 1499 C C . GLY A 1 190 ? 20.850 -1.649 -12.386 1.00 97.56 190 GLY A C 1
ATOM 1500 O O . GLY A 1 190 ? 19.909 -1.759 -11.602 1.00 97.56 190 GLY A O 1
ATOM 1501 N N . THR A 1 191 ? 22.021 -2.270 -12.217 1.00 97.06 191 THR A N 1
ATOM 1502 C CA . THR A 1 191 ? 22.320 -3.135 -11.066 1.00 97.06 191 THR A CA 1
ATOM 1503 C C . THR A 1 191 ? 22.274 -2.351 -9.759 1.00 97.06 191 THR A C 1
ATOM 1505 O O . THR A 1 191 ? 21.520 -2.719 -8.862 1.00 97.06 191 THR A O 1
ATOM 1508 N N . ALA A 1 192 ? 22.982 -1.220 -9.687 1.00 98.31 192 ALA A N 1
ATOM 1509 C CA . ALA A 1 192 ? 23.027 -0.387 -8.488 1.00 98.31 192 ALA A CA 1
ATOM 1510 C C . ALA A 1 192 ? 21.637 0.152 -8.097 1.00 98.31 192 ALA A C 1
ATOM 1512 O O . ALA A 1 192 ? 21.297 0.198 -6.915 1.00 98.31 192 ALA A O 1
ATOM 1513 N N . TYR A 1 193 ? 20.784 0.501 -9.073 1.00 98.25 193 TYR A N 1
ATOM 1514 C CA . TYR A 1 193 ? 19.411 0.907 -8.770 1.00 98.25 193 TYR A CA 1
ATOM 1515 C C . TYR A 1 193 ? 18.612 -0.230 -8.130 1.00 98.25 193 TYR A C 1
ATOM 1517 O O . TYR A 1 193 ? 17.856 0.022 -7.198 1.00 98.25 193 TYR A O 1
ATOM 1525 N N . LEU A 1 194 ? 18.733 -1.463 -8.634 1.00 97.94 194 LEU A N 1
ATOM 1526 C CA . LEU A 1 194 ? 17.993 -2.607 -8.095 1.00 97.94 194 LEU A CA 1
ATOM 1527 C C . LEU A 1 194 ? 18.431 -2.956 -6.667 1.00 97.94 194 LEU A C 1
ATOM 1529 O O . LEU A 1 194 ? 17.579 -3.344 -5.868 1.00 97.94 194 LEU A O 1
ATOM 1533 N N . GLU A 1 195 ? 19.714 -2.778 -6.348 1.00 98.12 195 GLU A N 1
ATOM 1534 C CA . GLU A 1 195 ? 20.258 -2.927 -4.992 1.00 98.12 195 GLU A CA 1
ATOM 1535 C C . GLU A 1 195 ? 19.688 -1.857 -4.047 1.00 98.12 195 GLU A C 1
ATOM 1537 O O . GLU A 1 195 ? 19.022 -2.199 -3.073 1.00 98.12 195 GLU A O 1
ATOM 1542 N N . GLU A 1 196 ? 19.806 -0.569 -4.391 1.00 98.31 196 GLU A N 1
ATOM 1543 C CA . GLU A 1 196 ? 19.239 0.522 -3.577 1.00 98.31 196 GLU A CA 1
ATOM 1544 C C . GLU A 1 196 ? 17.707 0.438 -3.471 1.00 98.31 196 GLU A C 1
ATOM 1546 O O . GLU A 1 196 ? 17.109 0.770 -2.446 1.00 98.31 196 GLU A O 1
ATOM 1551 N N . HIS A 1 197 ? 17.041 -0.026 -4.530 1.00 98.44 197 HIS A N 1
ATOM 1552 C CA . HIS A 1 197 ? 15.612 -0.303 -4.508 1.00 98.44 197 HIS A CA 1
ATOM 1553 C C . HIS A 1 197 ? 15.289 -1.412 -3.499 1.00 98.44 197 HIS A C 1
ATOM 1555 O O . HIS A 1 197 ? 14.334 -1.259 -2.740 1.00 98.44 197 HIS A O 1
ATOM 1561 N N . ALA A 1 198 ? 16.062 -2.503 -3.454 1.00 98.31 198 ALA A N 1
ATOM 1562 C CA . ALA A 1 198 ? 15.878 -3.569 -2.470 1.00 98.31 198 ALA A CA 1
ATOM 1563 C C . ALA A 1 198 ? 16.082 -3.065 -1.030 1.00 98.31 198 ALA A C 1
ATOM 1565 O O . ALA A 1 198 ? 15.264 -3.381 -0.160 1.00 98.31 198 ALA A O 1
ATOM 1566 N N . ASP A 1 199 ? 17.080 -2.209 -0.799 1.00 98.06 199 ASP A N 1
ATOM 1567 C CA . ASP A 1 199 ? 17.298 -1.558 0.498 1.00 98.06 199 ASP A CA 1
ATOM 1568 C C . ASP A 1 199 ? 16.106 -0.678 0.894 1.00 98.06 199 ASP A C 1
ATOM 1570 O O . ASP A 1 199 ? 15.624 -0.739 2.027 1.00 98.06 199 ASP A O 1
ATOM 1574 N N . ALA A 1 200 ? 15.547 0.090 -0.046 1.00 98.50 200 ALA A N 1
ATOM 1575 C CA . ALA A 1 200 ? 14.346 0.889 0.191 1.00 98.50 200 ALA A CA 1
ATOM 1576 C C . ALA A 1 200 ? 13.093 0.038 0.453 1.00 98.50 200 ALA A C 1
ATOM 1578 O O . ALA A 1 200 ? 12.242 0.440 1.252 1.00 98.50 200 ALA A O 1
ATOM 1579 N N . LEU A 1 201 ? 12.967 -1.141 -0.171 1.00 98.38 201 LEU A N 1
ATOM 1580 C CA . LEU A 1 201 ? 11.893 -2.089 0.142 1.00 98.38 201 LEU A CA 1
ATOM 1581 C C . LEU A 1 201 ? 12.009 -2.605 1.581 1.00 98.38 201 LEU A C 1
ATOM 1583 O O . LEU A 1 201 ? 11.007 -2.627 2.303 1.00 98.38 201 LEU A O 1
ATOM 1587 N N . LEU A 1 202 ? 13.218 -2.992 2.003 1.00 98.06 202 LEU A N 1
ATOM 1588 C CA . LEU A 1 202 ? 13.488 -3.422 3.375 1.00 98.06 202 LEU A CA 1
ATOM 1589 C C . LEU A 1 202 ? 13.206 -2.285 4.360 1.00 98.06 202 LEU A C 1
ATOM 1591 O O . LEU A 1 202 ? 12.492 -2.488 5.339 1.00 98.06 202 LEU A O 1
ATOM 1595 N N . TRP A 1 203 ? 13.676 -1.076 4.055 1.00 98.38 203 TRP A N 1
ATOM 1596 C CA . TRP A 1 203 ? 13.399 0.122 4.840 1.00 98.38 203 TRP A CA 1
ATOM 1597 C C . TRP A 1 203 ? 11.899 0.356 5.009 1.00 98.38 203 TRP A C 1
ATOM 1599 O O . TRP A 1 203 ? 11.422 0.542 6.126 1.00 98.38 203 TRP A O 1
ATOM 1609 N N . ALA A 1 204 ? 11.124 0.301 3.921 1.00 98.44 204 ALA A N 1
ATOM 1610 C CA . ALA A 1 204 ? 9.681 0.527 3.963 1.00 98.44 204 ALA A CA 1
ATOM 1611 C C . ALA A 1 204 ? 8.953 -0.538 4.797 1.00 98.44 204 ALA A C 1
ATOM 1613 O O . ALA A 1 204 ? 8.034 -0.212 5.552 1.00 98.44 204 ALA A O 1
ATOM 1614 N N . LYS A 1 205 ? 9.384 -1.801 4.702 1.00 98.12 205 LYS A N 1
ATOM 1615 C CA . LYS A 1 205 ? 8.867 -2.898 5.528 1.00 98.12 205 LYS A CA 1
ATOM 1616 C C . LYS A 1 205 ? 9.157 -2.665 7.011 1.00 98.12 205 LYS A C 1
ATOM 1618 O O . LYS A 1 205 ? 8.223 -2.690 7.812 1.00 98.12 205 LYS A O 1
ATOM 1623 N N . THR A 1 206 ? 10.405 -2.356 7.356 1.00 98.06 206 THR A N 1
ATOM 1624 C CA . THR A 1 206 ? 10.821 -2.039 8.730 1.00 98.06 206 THR A CA 1
ATOM 1625 C C . THR A 1 206 ? 10.078 -0.819 9.272 1.00 98.06 206 THR A C 1
ATOM 1627 O O . THR A 1 206 ? 9.622 -0.819 10.414 1.00 98.06 206 THR A O 1
ATOM 1630 N N . ASN A 1 207 ? 9.858 0.204 8.444 1.00 98.44 207 ASN A N 1
ATOM 1631 C CA . ASN A 1 207 ? 9.059 1.365 8.817 1.00 98.44 207 ASN A CA 1
ATOM 1632 C C . ASN A 1 207 ? 7.636 0.960 9.227 1.00 98.44 207 ASN A C 1
ATOM 1634 O O . ASN A 1 207 ? 7.159 1.398 10.271 1.00 98.44 207 ASN A O 1
ATOM 1638 N N . ARG A 1 208 ? 6.964 0.089 8.459 1.00 98.69 208 ARG A N 1
ATOM 1639 C CA . ARG A 1 208 ? 5.615 -0.396 8.805 1.00 98.69 208 ARG A CA 1
ATOM 1640 C C . ARG A 1 208 ? 5.587 -1.194 10.110 1.00 98.69 208 ARG A C 1
ATOM 1642 O O . ARG A 1 208 ? 4.629 -1.033 10.864 1.00 98.69 208 ARG A O 1
ATOM 1649 N N . ASP A 1 209 ? 6.616 -1.992 10.395 1.00 98.25 209 ASP A N 1
ATOM 1650 C CA . ASP A 1 209 ? 6.749 -2.719 11.669 1.00 98.25 209 ASP A CA 1
ATOM 1651 C C . ASP A 1 209 ? 6.862 -1.761 12.859 1.00 98.25 209 ASP A C 1
ATOM 1653 O O . ASP A 1 209 ? 6.147 -1.880 13.856 1.00 98.25 209 ASP A O 1
ATOM 1657 N N . ILE A 1 210 ? 7.709 -0.742 12.728 1.00 98.31 210 ILE A N 1
ATOM 1658 C CA . ILE A 1 210 ? 7.923 0.249 13.784 1.00 98.31 210 ILE A CA 1
ATOM 1659 C C . ILE A 1 210 ? 6.682 1.134 13.971 1.00 98.31 210 ILE A C 1
ATOM 1661 O O . ILE A 1 210 ? 6.342 1.480 15.103 1.00 98.31 210 ILE A O 1
ATOM 1665 N N . ILE A 1 211 ? 5.962 1.477 12.895 1.00 98.44 211 ILE A N 1
ATOM 1666 C CA . ILE A 1 211 ? 4.673 2.181 12.997 1.00 98.44 211 ILE A CA 1
ATOM 1667 C C . ILE A 1 211 ? 3.671 1.335 13.788 1.00 98.44 211 ILE A C 1
ATOM 1669 O O . ILE A 1 211 ? 2.976 1.892 14.633 1.00 98.44 211 ILE A O 1
ATOM 1673 N N . ALA A 1 212 ? 3.596 0.019 13.554 1.00 98.56 212 ALA A N 1
ATOM 1674 C CA . ALA A 1 212 ? 2.688 -0.854 14.298 1.00 98.56 212 ALA A CA 1
ATOM 1675 C C . ALA A 1 212 ? 3.001 -0.841 15.804 1.00 98.56 212 ALA A C 1
ATOM 1677 O O . ALA A 1 212 ? 2.097 -0.631 16.617 1.00 98.56 212 ALA A O 1
ATOM 1678 N N . TYR A 1 213 ? 4.284 -0.959 16.167 1.00 98.25 213 TYR A N 1
ATOM 1679 C CA . TYR A 1 213 ? 4.741 -0.819 17.552 1.00 98.25 213 TYR A CA 1
ATOM 1680 C C . TYR A 1 213 ? 4.346 0.541 18.148 1.00 98.25 213 TYR A C 1
ATOM 1682 O O . TYR A 1 213 ? 3.691 0.604 19.190 1.00 98.25 213 TYR A O 1
ATOM 1690 N N . ARG A 1 214 ? 4.695 1.643 17.469 1.00 98.12 214 ARG A N 1
ATOM 1691 C CA . ARG A 1 214 ? 4.431 3.006 17.953 1.00 98.12 214 ARG A CA 1
ATOM 1692 C C . ARG A 1 214 ? 2.942 3.283 18.093 1.00 98.12 214 ARG A C 1
ATOM 1694 O O . ARG A 1 214 ? 2.531 3.870 19.087 1.00 98.12 214 ARG A O 1
ATOM 1701 N N . PHE A 1 215 ? 2.129 2.815 17.151 1.00 98.31 215 PHE A N 1
ATOM 1702 C CA . PHE A 1 215 ? 0.679 2.948 17.207 1.00 98.31 215 PHE A CA 1
ATOM 1703 C C . PHE A 1 215 ? 0.109 2.261 18.453 1.00 98.31 215 PHE A C 1
ATOM 1705 O O . PHE A 1 215 ? -0.606 2.893 19.226 1.00 98.31 215 PHE A O 1
ATOM 1712 N N . LEU A 1 216 ? 0.459 0.994 18.701 1.00 98.31 216 LEU A N 1
ATOM 1713 C CA . LEU A 1 216 ? -0.016 0.261 19.882 1.00 98.31 216 LEU A CA 1
ATOM 1714 C C . LEU A 1 216 ? 0.507 0.880 21.189 1.00 98.31 216 LEU A C 1
ATOM 1716 O O . LEU A 1 216 ? -0.254 1.050 22.145 1.00 98.31 216 LEU A O 1
ATOM 1720 N N . SER A 1 217 ? 1.764 1.325 21.208 1.00 97.88 217 SER A N 1
ATOM 1721 C CA . SER A 1 217 ? 2.334 2.051 22.345 1.00 97.88 217 SER A CA 1
ATOM 1722 C C . SER A 1 217 ? 1.584 3.363 22.613 1.00 97.88 217 SER A C 1
ATOM 1724 O O . SER A 1 217 ? 1.274 3.666 23.765 1.00 97.88 217 SER A O 1
ATOM 1726 N N . ALA A 1 218 ? 1.201 4.110 21.570 1.00 97.62 218 ALA A N 1
ATOM 1727 C CA . ALA A 1 218 ? 0.403 5.334 21.693 1.00 97.62 218 ALA A CA 1
ATOM 1728 C C . ALA A 1 218 ? -0.965 5.062 22.332 1.00 97.62 218 ALA A C 1
ATOM 1730 O O . ALA A 1 218 ? -1.441 5.835 23.163 1.00 97.62 218 ALA A O 1
ATOM 1731 N N . LEU A 1 219 ? -1.589 3.925 22.010 1.00 97.31 219 LEU A N 1
ATOM 1732 C CA . LEU A 1 219 ? -2.833 3.499 22.657 1.00 97.31 219 LEU A CA 1
ATOM 1733 C C . LEU A 1 219 ? -2.624 3.123 24.137 1.00 97.31 219 LEU A C 1
ATOM 1735 O O . LEU A 1 219 ? -3.582 3.120 24.926 1.00 97.31 219 LEU A O 1
ATOM 1739 N N . GLY A 1 220 ? -1.380 2.872 24.553 1.00 96.56 220 GLY A N 1
ATOM 1740 C CA . GLY A 1 220 ? -0.990 2.359 25.866 1.00 96.56 220 GLY A CA 1
ATOM 1741 C C . GLY A 1 220 ? -1.543 0.961 26.100 1.00 96.56 220 GLY A C 1
ATOM 1742 O O . GLY A 1 220 ? -2.200 0.721 27.115 1.00 96.56 220 GLY A O 1
ATOM 1743 N N . VAL A 1 221 ? -1.360 0.094 25.108 1.00 96.88 221 VAL A N 1
ATOM 1744 C CA . VAL A 1 221 ? -1.736 -1.321 25.134 1.00 96.88 221 VAL A CA 1
ATOM 1745 C C . VAL A 1 221 ? -0.509 -2.172 24.819 1.00 96.88 221 VAL A C 1
ATOM 1747 O O . VAL A 1 221 ? 0.542 -1.642 24.468 1.00 96.88 221 VAL A O 1
ATOM 1750 N N . ASP A 1 222 ? -0.644 -3.486 24.963 1.00 96.56 222 ASP A N 1
ATOM 1751 C CA . ASP A 1 222 ? 0.404 -4.430 24.584 1.00 96.56 222 ASP A CA 1
ATOM 1752 C C . ASP A 1 222 ? 0.775 -4.268 23.097 1.00 96.56 222 ASP A C 1
ATOM 1754 O O . ASP A 1 222 ? -0.091 -4.236 22.219 1.00 96.56 222 ASP A O 1
ATOM 1758 N N . THR A 1 223 ? 2.074 -4.120 22.843 1.00 97.31 223 THR A N 1
ATOM 1759 C CA . THR A 1 223 ? 2.653 -3.858 21.523 1.00 97.31 223 THR A CA 1
ATOM 1760 C C . THR A 1 223 ? 2.917 -5.129 20.726 1.00 97.31 223 THR A C 1
ATOM 1762 O O . THR A 1 223 ? 3.313 -5.038 19.565 1.00 97.31 223 THR A O 1
ATOM 1765 N N . ASN A 1 224 ? 2.703 -6.310 21.316 1.00 94.81 224 ASN A N 1
ATOM 1766 C CA . ASN A 1 224 ? 2.813 -7.571 20.599 1.00 94.81 224 ASN A CA 1
ATOM 1767 C C . ASN A 1 224 ? 1.742 -7.660 19.508 1.00 94.81 224 ASN A C 1
ATOM 1769 O O . ASN A 1 224 ? 0.533 -7.683 19.770 1.00 94.81 224 ASN A O 1
ATOM 1773 N N . ALA A 1 225 ? 2.204 -7.745 18.265 1.00 96.69 225 ALA A N 1
ATOM 1774 C CA . ALA A 1 225 ? 1.357 -7.945 17.108 1.00 96.69 225 ALA A CA 1
ATOM 1775 C C . ALA A 1 225 ? 2.052 -8.875 16.114 1.00 96.69 225 ALA A C 1
ATOM 1777 O O . ALA A 1 225 ? 3.235 -8.721 15.819 1.00 96.69 225 ALA A O 1
ATOM 1778 N N . THR A 1 226 ? 1.312 -9.851 15.597 1.00 96.94 226 THR A N 1
ATOM 1779 C CA . THR A 1 226 ? 1.829 -10.797 14.604 1.00 96.94 226 THR A CA 1
ATOM 1780 C C . THR A 1 226 ? 1.497 -10.283 13.215 1.00 96.94 226 THR A C 1
ATOM 1782 O O . THR A 1 226 ? 0.329 -10.061 12.897 1.00 96.94 226 THR A O 1
ATOM 1785 N N . LYS A 1 227 ? 2.516 -10.079 12.381 1.00 97.19 227 LYS A N 1
ATOM 1786 C CA . LYS A 1 227 ? 2.331 -9.684 10.984 1.00 97.19 227 LYS A CA 1
ATOM 1787 C C . LYS A 1 227 ? 1.686 -10.829 10.205 1.00 97.19 227 LYS A C 1
ATOM 1789 O O . LYS A 1 227 ? 2.266 -11.903 10.105 1.00 97.19 227 LYS A O 1
ATOM 1794 N N . LEU A 1 228 ? 0.509 -10.570 9.645 1.00 96.75 228 LEU A N 1
ATOM 1795 C CA . LEU A 1 228 ? -0.225 -11.509 8.801 1.00 96.75 228 LEU A CA 1
ATOM 1796 C C . LEU A 1 228 ? 0.085 -11.296 7.318 1.00 96.75 228 LEU A C 1
ATOM 1798 O O . LEU A 1 228 ? 0.291 -12.249 6.580 1.00 96.75 228 LEU A O 1
ATOM 1802 N N . VAL A 1 229 ? 0.095 -10.035 6.886 1.00 97.00 229 VAL A N 1
ATOM 1803 C CA . VAL A 1 229 ? 0.277 -9.647 5.482 1.00 97.00 229 VAL A CA 1
ATOM 1804 C C . VAL A 1 229 ? 1.330 -8.554 5.403 1.00 97.00 229 VAL A C 1
ATOM 1806 O O . VAL A 1 229 ? 1.344 -7.651 6.239 1.00 97.00 229 VAL A O 1
ATOM 1809 N N . ASP A 1 230 ? 2.166 -8.605 4.368 1.00 96.94 230 ASP A N 1
ATOM 1810 C CA . ASP A 1 230 ? 2.997 -7.489 3.917 1.00 96.94 230 ASP A CA 1
ATOM 1811 C C . ASP A 1 230 ? 2.971 -7.410 2.388 1.00 96.94 230 ASP A C 1
ATOM 1813 O O . ASP A 1 230 ? 3.599 -8.200 1.685 1.00 96.94 230 ASP A O 1
ATOM 1817 N N . SER A 1 231 ? 2.183 -6.471 1.876 1.00 95.94 231 SER A N 1
ATOM 1818 C CA . SER A 1 231 ? 1.841 -6.346 0.464 1.00 95.94 231 SER A CA 1
ATOM 1819 C C . SER A 1 231 ? 2.349 -5.011 -0.073 1.00 95.94 231 SER A C 1
ATOM 1821 O O . SER A 1 231 ? 1.737 -3.959 0.121 1.00 95.94 231 SER A O 1
ATOM 1823 N N . ILE A 1 232 ? 3.518 -5.045 -0.714 1.00 97.06 232 ILE A N 1
ATOM 1824 C CA . ILE A 1 232 ? 4.163 -3.871 -1.309 1.00 97.06 232 ILE A CA 1
ATOM 1825 C C . ILE A 1 232 ? 3.575 -3.619 -2.690 1.00 97.06 232 ILE A C 1
ATOM 1827 O O . ILE A 1 232 ? 3.677 -4.481 -3.556 1.00 97.06 232 ILE A O 1
ATOM 1831 N N . HIS A 1 233 ? 3.022 -2.430 -2.921 1.00 97.25 233 HIS A N 1
ATOM 1832 C CA . HIS A 1 233 ? 2.336 -2.106 -4.173 1.00 97.25 233 HIS A CA 1
ATOM 1833 C C . HIS A 1 233 ? 3.070 -1.119 -5.098 1.00 97.25 233 HIS A C 1
ATOM 1835 O O . HIS A 1 233 ? 2.581 -0.808 -6.187 1.00 97.25 233 HIS A O 1
ATOM 1841 N N . ASN A 1 234 ? 4.238 -0.633 -4.668 1.00 98.25 234 ASN A N 1
ATOM 1842 C CA . ASN A 1 234 ? 5.179 0.135 -5.479 1.00 98.25 234 ASN A CA 1
ATOM 1843 C C . ASN A 1 234 ? 6.540 -0.571 -5.435 1.00 98.25 234 ASN A C 1
ATOM 1845 O O . ASN A 1 234 ? 7.295 -0.401 -4.476 1.00 98.25 234 ASN A O 1
ATOM 1849 N N . SER A 1 235 ? 6.845 -1.384 -6.443 1.00 98.06 235 SER A N 1
ATOM 1850 C CA . SER A 1 235 ? 8.093 -2.155 -6.494 1.00 98.06 235 SER A CA 1
ATOM 1851 C C . SER A 1 235 ? 8.448 -2.603 -7.909 1.00 98.06 235 SER A C 1
ATOM 1853 O O . SER A 1 235 ? 7.597 -2.636 -8.796 1.00 98.06 235 SER A O 1
ATOM 1855 N N . ILE A 1 236 ? 9.708 -2.981 -8.113 1.00 98.25 236 ILE A N 1
ATOM 1856 C CA . ILE A 1 236 ? 10.152 -3.833 -9.220 1.00 98.25 236 ILE A CA 1
ATOM 1857 C C . ILE A 1 236 ? 10.447 -5.230 -8.668 1.00 98.25 236 ILE A C 1
ATOM 1859 O O . ILE A 1 236 ? 11.249 -5.374 -7.747 1.00 98.25 236 ILE A O 1
ATOM 1863 N N . GLU A 1 237 ? 9.820 -6.257 -9.237 1.00 96.50 237 GLU A N 1
ATOM 1864 C CA . GLU A 1 237 ? 10.106 -7.666 -8.942 1.00 96.50 237 GLU A CA 1
ATOM 1865 C C . GLU A 1 237 ? 10.771 -8.344 -10.144 1.00 96.50 237 GLU A C 1
ATOM 1867 O O . GLU A 1 237 ? 10.367 -8.136 -11.290 1.00 96.50 237 GLU A O 1
ATOM 1872 N N . ILE A 1 238 ? 11.768 -9.191 -9.884 1.00 95.19 238 ILE A N 1
ATOM 1873 C CA . ILE A 1 238 ? 12.445 -9.986 -10.911 1.00 95.19 238 ILE A CA 1
ATOM 1874 C C . ILE A 1 238 ? 11.753 -11.346 -11.033 1.00 95.19 238 ILE A C 1
ATOM 1876 O O . ILE A 1 238 ? 11.784 -12.155 -10.107 1.00 95.19 238 ILE A O 1
ATOM 1880 N N . LYS A 1 239 ? 11.188 -11.638 -12.206 1.00 92.75 239 LYS A N 1
ATOM 1881 C CA . LYS A 1 239 ? 10.605 -12.938 -12.551 1.00 92.75 239 LYS A CA 1
ATOM 1882 C C . LYS A 1 239 ? 11.508 -13.671 -13.540 1.00 92.75 239 LYS A C 1
ATOM 1884 O O . LYS A 1 239 ? 11.633 -13.278 -14.699 1.00 92.75 239 LYS A O 1
ATOM 1889 N N . LYS A 1 240 ? 12.115 -14.771 -13.093 1.00 90.69 240 LYS A N 1
ATOM 1890 C CA . LYS A 1 240 ? 12.941 -15.645 -13.942 1.00 90.69 240 LYS A CA 1
ATOM 1891 C C . LYS A 1 240 ? 12.059 -16.624 -14.713 1.00 90.69 240 LYS A C 1
ATOM 1893 O O . LYS A 1 240 ? 11.180 -17.250 -14.126 1.00 90.69 240 LYS A O 1
ATOM 1898 N N . THR A 1 241 ? 12.273 -16.752 -16.020 1.00 87.38 241 THR A N 1
ATOM 1899 C CA . THR A 1 241 ? 11.612 -17.751 -16.878 1.00 87.38 241 THR A CA 1
ATOM 1900 C C . THR A 1 241 ? 12.643 -18.330 -17.844 1.00 87.38 241 THR A C 1
ATOM 1902 O O . THR A 1 241 ? 13.068 -17.662 -18.788 1.00 87.38 241 THR A O 1
ATOM 1905 N N . GLY A 1 242 ? 13.080 -19.567 -17.593 1.00 87.62 242 GLY A N 1
ATOM 1906 C CA . GLY A 1 242 ? 14.216 -20.156 -18.308 1.00 87.62 242 GLY A CA 1
ATOM 1907 C C . GLY A 1 242 ? 15.483 -19.315 -18.114 1.00 87.62 242 GLY A C 1
ATOM 1908 O O . GLY A 1 242 ? 15.849 -18.999 -16.985 1.00 87.62 242 GLY A O 1
ATOM 1909 N N . SER A 1 243 ? 16.127 -18.920 -19.215 1.00 83.56 243 SER A N 1
ATOM 1910 C CA . SER A 1 243 ? 17.312 -18.049 -19.214 1.00 83.56 243 SER A CA 1
ATOM 1911 C C . SER A 1 243 ? 16.998 -16.547 -19.211 1.00 83.56 243 SER A C 1
ATOM 1913 O O . SER A 1 243 ? 17.921 -15.735 -19.173 1.00 83.56 243 SER A O 1
ATOM 1915 N N . LYS A 1 244 ? 15.717 -16.158 -19.271 1.00 87.38 244 LYS A N 1
ATOM 1916 C CA . LYS A 1 244 ? 15.292 -14.757 -19.372 1.00 87.38 244 LYS A CA 1
ATOM 1917 C C . LYS A 1 244 ? 14.841 -14.196 -18.027 1.00 87.38 244 LYS A C 1
ATOM 1919 O O . LYS A 1 244 ? 14.156 -14.872 -17.255 1.00 87.38 244 LYS A O 1
ATOM 1924 N N . ASN A 1 245 ? 15.169 -12.926 -17.800 1.00 90.69 245 ASN A N 1
ATOM 1925 C CA . ASN A 1 245 ? 14.686 -12.142 -16.669 1.00 90.69 245 ASN A CA 1
ATOM 1926 C C . ASN A 1 245 ? 13.629 -11.146 -17.149 1.00 90.69 245 ASN A C 1
ATOM 1928 O O . ASN A 1 245 ? 13.901 -10.305 -18.007 1.00 90.69 245 ASN A O 1
ATOM 1932 N N . PHE A 1 246 ? 12.441 -11.229 -16.560 1.00 96.25 246 PHE A N 1
ATOM 1933 C CA . PHE A 1 246 ? 11.397 -10.226 -16.707 1.00 96.25 246 PHE A CA 1
ATOM 1934 C C . PHE A 1 246 ? 11.327 -9.365 -15.451 1.00 96.25 246 PHE A C 1
ATOM 1936 O O . PHE A 1 246 ? 11.503 -9.867 -14.341 1.00 96.25 246 PHE A O 1
ATOM 1943 N N . PHE A 1 247 ? 11.039 -8.079 -15.623 1.00 98.06 247 PHE A N 1
ATOM 1944 C CA . PHE A 1 247 ? 10.931 -7.126 -14.523 1.00 98.06 247 PHE A CA 1
ATOM 1945 C C . PHE A 1 247 ? 9.498 -6.623 -14.439 1.00 98.06 247 PHE A C 1
ATOM 1947 O O . PHE A 1 247 ? 9.000 -5.963 -15.353 1.00 98.06 247 PHE A O 1
ATOM 1954 N N . ILE A 1 248 ? 8.823 -6.969 -13.347 1.00 98.31 248 ILE A N 1
ATOM 1955 C CA . ILE A 1 248 ? 7.446 -6.573 -13.075 1.00 98.31 248 ILE A CA 1
ATOM 1956 C C . ILE A 1 248 ? 7.494 -5.297 -12.244 1.00 98.31 248 ILE A C 1
ATOM 1958 O O . ILE A 1 248 ? 7.722 -5.334 -11.037 1.00 98.31 248 ILE A O 1
ATOM 1962 N N . HIS A 1 249 ? 7.280 -4.164 -12.900 1.00 98.69 249 HIS A N 1
ATOM 1963 C CA . HIS A 1 249 ? 7.099 -2.878 -12.245 1.00 98.69 249 HIS A CA 1
ATOM 1964 C C . HIS A 1 249 ? 5.657 -2.792 -11.777 1.00 98.69 249 HIS A C 1
ATOM 1966 O O . HIS A 1 249 ? 4.735 -2.995 -12.565 1.00 98.69 249 HIS A O 1
ATOM 1972 N N . ARG A 1 250 ? 5.447 -2.449 -10.517 1.00 98.56 250 ARG A N 1
ATOM 1973 C CA . ARG A 1 250 ? 4.127 -2.255 -9.940 1.00 98.56 250 ARG A CA 1
ATOM 1974 C C . ARG A 1 250 ? 3.995 -0.828 -9.444 1.00 98.56 250 ARG A C 1
ATOM 1976 O O . ARG A 1 250 ? 4.879 -0.330 -8.749 1.00 98.56 250 ARG A O 1
ATOM 1983 N N . LYS A 1 251 ? 2.891 -0.178 -9.815 1.00 98.06 251 LYS A N 1
ATOM 1984 C CA . LYS A 1 251 ? 2.515 1.150 -9.329 1.00 98.06 251 LYS A CA 1
ATOM 1985 C C . LYS A 1 251 ? 1.069 1.112 -8.865 1.00 98.06 251 LYS A C 1
ATOM 1987 O O . LYS A 1 251 ? 0.149 1.082 -9.682 1.00 98.06 251 LYS A O 1
ATOM 1992 N N . GLY A 1 252 ? 0.868 1.093 -7.551 1.00 97.44 252 GLY A N 1
ATOM 1993 C CA . GLY A 1 252 ? -0.433 0.770 -6.968 1.00 97.44 252 GLY A CA 1
ATOM 1994 C C . GLY A 1 252 ? -0.937 -0.599 -7.424 1.00 97.44 252 GLY A C 1
ATOM 1995 O O . GLY A 1 252 ? -2.103 -0.739 -7.765 1.00 97.44 252 GLY A O 1
ATOM 1996 N N . ALA A 1 253 ? -0.058 -1.594 -7.497 1.00 97.94 253 ALA A N 1
ATOM 1997 C CA . ALA A 1 253 ? -0.428 -2.973 -7.789 1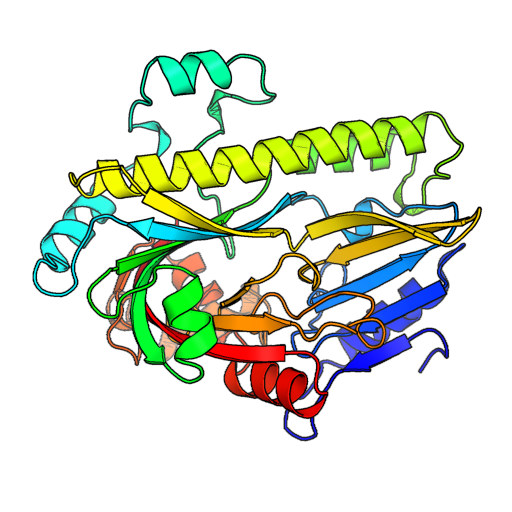.00 97.94 253 ALA A CA 1
ATOM 1998 C C . ALA A 1 253 ? 0.329 -3.896 -6.835 1.00 97.94 253 ALA A C 1
ATOM 2000 O O . ALA A 1 253 ? 1.535 -3.762 -6.691 1.00 97.94 253 ALA A O 1
ATOM 2001 N N . ALA A 1 254 ? -0.349 -4.821 -6.172 1.00 96.19 254 ALA A N 1
ATOM 2002 C CA . ALA A 1 254 ? 0.272 -5.740 -5.221 1.00 96.19 254 ALA A CA 1
ATOM 2003 C C . ALA A 1 254 ? 0.695 -7.058 -5.897 1.00 96.19 254 ALA A C 1
ATOM 2005 O O . ALA A 1 254 ? 0.023 -7.480 -6.835 1.00 96.19 254 ALA A O 1
ATOM 2006 N N . PRO A 1 255 ? 1.759 -7.743 -5.441 1.00 96.38 255 PRO A N 1
ATOM 2007 C CA . PRO A 1 255 ? 2.067 -9.106 -5.859 1.00 96.38 255 PRO A CA 1
ATOM 2008 C C . PRO A 1 255 ? 0.917 -10.071 -5.553 1.00 96.38 255 PRO A C 1
ATOM 2010 O O . PRO A 1 255 ? 0.275 -9.980 -4.506 1.00 96.38 255 PRO A O 1
ATOM 2013 N N . ALA A 1 256 ? 0.674 -11.011 -6.464 1.00 95.12 256 ALA A N 1
ATOM 2014 C CA . ALA A 1 256 ? -0.396 -12.004 -6.350 1.00 95.12 256 ALA A CA 1
ATOM 2015 C C . ALA A 1 256 ? 0.085 -13.385 -5.857 1.00 95.12 256 ALA A C 1
ATOM 2017 O O . ALA A 1 256 ? -0.641 -14.363 -5.974 1.00 95.12 256 ALA A O 1
ATOM 2018 N N . ASN A 1 257 ? 1.317 -13.487 -5.355 1.00 87.25 257 ASN A N 1
ATOM 2019 C CA . ASN A 1 257 ? 2.009 -14.743 -5.039 1.00 87.25 257 ASN A CA 1
ATOM 2020 C C . ASN A 1 257 ? 2.436 -14.878 -3.564 1.00 87.25 257 ASN A C 1
ATOM 2022 O O . ASN A 1 257 ? 3.151 -15.817 -3.230 1.00 87.25 257 ASN A O 1
ATOM 2026 N N . ASN A 1 258 ? 2.002 -13.971 -2.683 1.00 80.31 258 ASN A N 1
ATOM 2027 C CA . ASN A 1 258 ? 2.444 -13.913 -1.281 1.00 80.31 258 ASN A CA 1
ATOM 2028 C C . ASN A 1 258 ? 1.428 -14.506 -0.284 1.00 80.31 258 ASN A C 1
ATOM 2030 O O . ASN A 1 258 ? 1.451 -14.160 0.895 1.00 80.31 258 ASN A O 1
ATOM 2034 N N . GLY A 1 259 ? 0.525 -15.377 -0.743 1.00 92.25 259 GLY A N 1
ATOM 2035 C CA . GLY A 1 259 ? -0.581 -15.878 0.077 1.00 92.25 259 GLY A CA 1
ATOM 2036 C C . GLY A 1 259 ? -1.630 -14.793 0.331 1.00 92.25 259 GLY A C 1
ATOM 2037 O O . GLY A 1 259 ? -1.981 -14.049 -0.588 1.00 92.25 259 GLY A O 1
ATOM 2038 N N . LEU A 1 260 ? -2.134 -14.706 1.569 1.00 96.12 260 LEU A N 1
ATOM 2039 C CA . LEU A 1 260 ? -3.115 -13.689 1.951 1.00 96.12 260 LEU A CA 1
ATOM 2040 C C . LEU A 1 260 ? -2.629 -12.276 1.617 1.00 96.12 260 LEU A C 1
ATOM 2042 O O . LEU A 1 260 ? -1.480 -11.903 1.847 1.00 96.12 260 LEU A O 1
ATOM 2046 N N . THR A 1 261 ? -3.551 -11.452 1.135 1.00 96.44 261 THR A N 1
ATOM 2047 C CA . THR A 1 261 ? -3.303 -10.035 0.886 1.00 96.44 261 THR A CA 1
ATOM 2048 C C . THR A 1 261 ? -4.520 -9.197 1.246 1.00 96.44 261 THR A C 1
ATOM 2050 O O . THR A 1 261 ? -5.615 -9.717 1.468 1.00 96.44 261 THR A O 1
ATOM 2053 N N . VAL A 1 262 ? -4.327 -7.884 1.324 1.00 97.56 262 VAL A N 1
ATOM 2054 C CA . VAL A 1 262 ? -5.384 -6.928 1.654 1.00 97.56 262 VAL A CA 1
ATOM 2055 C C . VAL A 1 262 ? -5.641 -5.978 0.497 1.00 97.56 262 VAL A C 1
ATOM 2057 O O . VAL A 1 262 ? -4.709 -5.456 -0.111 1.00 97.56 262 VAL A O 1
ATOM 2060 N N . ILE A 1 263 ? -6.918 -5.715 0.238 1.00 98.31 263 ILE A N 1
ATOM 2061 C CA . ILE A 1 263 ? -7.382 -4.699 -0.705 1.00 98.31 263 ILE A CA 1
ATOM 2062 C C . ILE A 1 263 ? -8.279 -3.724 0.075 1.00 98.31 263 ILE A C 1
ATOM 2064 O O . ILE A 1 263 ? -9.487 -3.953 0.207 1.00 98.31 263 ILE A O 1
ATOM 2068 N N . PRO A 1 264 ? -7.702 -2.668 0.675 1.00 97.69 264 PRO A N 1
ATOM 2069 C CA . PRO A 1 264 ? -8.468 -1.659 1.393 1.00 97.69 264 PRO A CA 1
ATOM 2070 C C . PRO A 1 264 ? -9.265 -0.774 0.440 1.00 97.69 264 PRO A C 1
ATOM 2072 O O . PRO A 1 264 ? -8.797 -0.397 -0.633 1.00 97.69 264 PRO A O 1
ATOM 2075 N N . GLY A 1 265 ? -10.472 -0.389 0.845 1.00 95.94 265 GLY A N 1
ATOM 2076 C CA . GLY A 1 265 ? -11.226 0.622 0.115 1.00 95.94 265 GLY A CA 1
ATOM 2077 C C . GLY A 1 265 ? -10.732 2.036 0.424 1.00 95.94 265 GLY A C 1
ATOM 2078 O O . GLY A 1 265 ? -9.756 2.523 -0.138 1.00 95.94 265 GLY A O 1
ATOM 2079 N N . SER A 1 266 ? -11.438 2.704 1.323 1.00 94.50 266 SER A N 1
ATOM 2080 C CA . SER A 1 266 ? -11.139 4.017 1.887 1.00 94.50 266 SER A CA 1
ATOM 2081 C C . SER A 1 266 ? -11.376 3.960 3.398 1.00 94.50 266 SER A C 1
ATOM 2083 O O . SER A 1 266 ? -11.995 3.016 3.888 1.00 94.50 266 SER A O 1
ATOM 2085 N N . ARG A 1 267 ? -11.017 5.021 4.129 1.00 92.06 267 ARG A N 1
ATOM 2086 C CA . ARG A 1 267 ? -11.246 5.136 5.586 1.00 92.06 267 ARG A CA 1
ATOM 2087 C C . ARG A 1 267 ? -12.701 4.926 6.051 1.00 92.06 267 ARG A C 1
ATOM 2089 O O . ARG A 1 267 ? -12.965 4.807 7.245 1.00 92.06 267 ARG A O 1
ATOM 2096 N N . GLY A 1 268 ? -13.667 4.967 5.127 1.00 93.69 268 GLY A N 1
ATOM 2097 C CA . GLY A 1 268 ? -15.100 4.815 5.394 1.00 93.69 268 GLY A CA 1
ATOM 2098 C C . GLY A 1 268 ? -15.765 3.637 4.689 1.00 93.69 268 GLY A C 1
ATOM 2099 O O . GLY A 1 268 ? -16.992 3.616 4.613 1.00 93.69 268 GLY A O 1
ATOM 2100 N N . THR A 1 269 ? -14.991 2.693 4.159 1.00 97.25 269 THR A N 1
ATOM 2101 C CA . THR A 1 269 ? -15.493 1.468 3.517 1.00 97.25 269 THR A CA 1
ATOM 2102 C C . THR A 1 269 ? -14.761 0.249 4.077 1.00 97.25 269 THR A C 1
ATOM 2104 O O . THR A 1 269 ? -13.834 0.389 4.869 1.00 97.25 269 THR A O 1
ATOM 2107 N N . LEU A 1 270 ? -15.167 -0.952 3.669 1.00 98.38 270 LEU A N 1
ATOM 2108 C CA . LEU A 1 270 ? -14.510 -2.186 4.094 1.00 98.38 270 LEU A CA 1
ATOM 2109 C C . LEU A 1 270 ? -13.113 -2.335 3.469 1.00 98.38 270 LEU A C 1
ATOM 2111 O O . LEU A 1 270 ? -12.848 -1.837 2.368 1.00 98.38 270 LEU A O 1
ATOM 2115 N N . THR A 1 271 ? -12.257 -3.070 4.170 1.00 98.62 271 THR A N 1
ATOM 2116 C CA . THR A 1 271 ? -11.038 -3.683 3.632 1.00 98.62 271 THR A CA 1
ATOM 2117 C C . THR A 1 271 ? -11.311 -5.153 3.365 1.00 98.62 271 THR A C 1
ATOM 2119 O O . THR A 1 271 ? -11.960 -5.814 4.170 1.00 98.62 271 THR A O 1
ATOM 2122 N N . TYR A 1 272 ? -10.813 -5.679 2.252 1.00 98.75 272 TYR A N 1
ATOM 2123 C CA . TYR A 1 272 ? -10.985 -7.084 1.895 1.00 98.75 272 TYR A CA 1
ATOM 2124 C C . TYR A 1 272 ? -9.695 -7.848 2.162 1.00 98.75 272 TYR A C 1
ATOM 2126 O O . TYR A 1 272 ? -8.648 -7.485 1.633 1.00 98.75 272 TYR A O 1
ATOM 2134 N N . LEU A 1 273 ? -9.782 -8.907 2.962 1.00 98.50 273 LEU A N 1
ATOM 2135 C CA . LEU A 1 273 ? -8.754 -9.932 3.078 1.00 98.50 273 LEU A CA 1
ATOM 2136 C C . LEU A 1 273 ? -9.033 -10.988 2.008 1.00 98.50 273 LEU A C 1
ATOM 2138 O O . LEU A 1 273 ? -10.132 -11.547 1.953 1.00 98.50 273 LEU A O 1
ATOM 2142 N N . VAL A 1 274 ? -8.063 -11.231 1.133 1.00 98.31 274 VAL A N 1
ATOM 2143 C CA . VAL A 1 274 ? -8.258 -12.052 -0.065 1.00 98.31 274 VAL A CA 1
ATOM 2144 C C . VAL A 1 274 ? -7.114 -13.043 -0.235 1.00 98.31 274 VAL A C 1
ATOM 2146 O O . VAL A 1 274 ? -5.986 -12.779 0.180 1.00 98.31 274 VAL A O 1
ATOM 2149 N N . MET A 1 275 ? -7.414 -14.173 -0.870 1.00 97.75 275 MET A N 1
ATOM 2150 C CA . MET A 1 275 ? -6.436 -15.180 -1.271 1.00 97.75 275 MET A CA 1
ATOM 2151 C C . MET A 1 275 ? -6.374 -15.221 -2.802 1.00 97.75 275 MET A C 1
ATOM 2153 O O . MET A 1 275 ? -7.404 -15.477 -3.433 1.00 97.75 275 MET A O 1
ATOM 2157 N N . PRO A 1 276 ? -5.221 -14.957 -3.430 1.00 97.50 276 PRO A N 1
ATOM 2158 C CA . PRO A 1 276 ? -5.065 -15.111 -4.872 1.00 97.50 276 PRO A CA 1
ATOM 2159 C C . PRO A 1 276 ? -5.205 -16.583 -5.283 1.00 97.50 276 PRO A C 1
ATOM 2161 O O . PRO A 1 276 ? -4.850 -17.478 -4.518 1.00 97.50 276 PRO A O 1
ATOM 2164 N N . TYR A 1 277 ? -5.711 -16.848 -6.489 1.00 95.69 277 TYR A N 1
ATOM 2165 C CA . TYR A 1 277 ? -5.626 -18.196 -7.065 1.00 95.69 277 TYR A CA 1
ATOM 2166 C C . TYR A 1 277 ? -4.174 -18.547 -7.424 1.00 95.69 277 TYR A C 1
ATOM 2168 O O . TYR A 1 277 ? -3.320 -17.669 -7.530 1.00 95.69 277 TYR A O 1
ATOM 2176 N N . GLU A 1 278 ? -3.897 -19.836 -7.638 1.00 92.00 278 GLU A N 1
ATOM 2177 C CA . GLU A 1 278 ? -2.548 -20.312 -7.975 1.00 92.00 278 GLU A CA 1
ATOM 2178 C C . GLU A 1 278 ? -2.011 -19.685 -9.271 1.00 92.00 278 GLU A C 1
ATOM 2180 O O . GLU A 1 278 ? -0.881 -19.193 -9.306 1.00 92.00 278 GLU A O 1
ATOM 2185 N N . ASP A 1 279 ? -2.826 -19.655 -10.332 1.00 93.12 279 ASP A N 1
ATOM 2186 C CA . ASP A 1 279 ? -2.460 -19.000 -11.587 1.00 93.12 279 ASP A CA 1
ATOM 2187 C C . ASP A 1 279 ? -3.009 -17.571 -11.657 1.00 93.12 279 ASP A C 1
ATOM 2189 O O . ASP A 1 279 ? -4.200 -17.327 -11.848 1.00 93.12 279 ASP A O 1
ATOM 2193 N N . THR A 1 280 ? -2.094 -16.612 -11.552 1.00 94.06 280 THR A N 1
ATOM 2194 C CA . THR A 1 280 ? -2.354 -15.170 -11.677 1.00 94.06 280 THR A CA 1
ATOM 2195 C C . THR A 1 280 ? -1.615 -14.563 -12.873 1.00 94.06 280 THR A C 1
ATOM 2197 O O . THR A 1 280 ? -1.438 -13.347 -12.974 1.00 94.06 280 THR A O 1
ATOM 2200 N N . SER A 1 281 ? -1.180 -15.388 -13.830 1.00 93.75 281 SER A N 1
ATOM 2201 C CA . SER A 1 281 ? -0.459 -14.937 -15.028 1.00 93.75 281 SER A CA 1
ATOM 2202 C C . SER A 1 281 ? -1.279 -13.965 -15.886 1.00 93.75 281 SER A C 1
ATOM 2204 O O . SER A 1 281 ? -0.732 -13.019 -16.468 1.00 93.75 281 SER A O 1
ATOM 2206 N N . MET A 1 282 ? -2.607 -14.133 -15.913 1.00 94.69 282 MET A N 1
ATOM 2207 C CA . MET A 1 282 ? -3.529 -13.235 -16.615 1.00 94.69 282 MET A CA 1
ATOM 2208 C C . MET A 1 282 ? -3.431 -11.795 -16.101 1.00 94.69 282 MET A C 1
ATOM 2210 O O . MET A 1 282 ? -3.449 -10.862 -16.904 1.00 94.69 282 MET A O 1
ATOM 2214 N N . SER A 1 283 ? -3.243 -11.619 -14.790 1.00 96.62 283 SER A N 1
ATOM 2215 C CA . SER A 1 283 ? -3.061 -10.318 -14.144 1.00 96.62 283 SER A CA 1
ATOM 2216 C C . SER A 1 283 ? -1.599 -9.895 -14.020 1.00 96.62 283 SER A C 1
ATOM 2218 O O . SER A 1 283 ? -1.284 -8.952 -13.295 1.00 96.62 283 SER A O 1
ATOM 2220 N N . GLY A 1 284 ? -0.687 -10.575 -14.725 1.00 96.31 284 GLY A N 1
ATOM 2221 C CA . GLY A 1 284 ? 0.746 -10.306 -14.634 1.00 96.31 284 GLY A CA 1
ATOM 2222 C C . GLY A 1 284 ? 1.270 -10.504 -13.214 1.00 96.31 284 GLY A C 1
ATOM 2223 O O . GLY A 1 284 ? 2.070 -9.697 -12.741 1.00 96.31 284 GLY A O 1
ATOM 2224 N N . TYR A 1 285 ? 0.768 -11.530 -12.519 1.00 96.69 285 TYR A N 1
ATOM 2225 C CA . TYR A 1 285 ? 1.123 -11.855 -11.135 1.00 96.69 285 TYR A CA 1
ATOM 2226 C C . TYR A 1 285 ? 0.884 -10.680 -10.176 1.00 96.69 285 TYR A C 1
ATOM 2228 O O . TYR A 1 285 ? 1.675 -10.433 -9.259 1.00 96.69 285 TYR A O 1
ATOM 2236 N N . SER A 1 286 ? -0.169 -9.901 -10.443 1.00 98.19 286 SER A N 1
ATOM 2237 C CA . SER A 1 286 ? -0.468 -8.657 -9.734 1.00 98.19 286 SER A CA 1
ATOM 2238 C C . SER A 1 286 ? -1.954 -8.511 -9.398 1.00 98.19 286 SER A C 1
ATOM 2240 O O . SER A 1 286 ? -2.813 -9.107 -10.047 1.00 98.19 286 SER A O 1
ATOM 2242 N N . LEU A 1 287 ? -2.259 -7.704 -8.384 1.00 98.06 287 LEU A N 1
ATOM 2243 C CA . LEU A 1 287 ? -3.598 -7.441 -7.854 1.00 98.06 287 LEU A CA 1
ATOM 2244 C C . LEU A 1 287 ? -3.815 -5.948 -7.664 1.00 98.06 287 LEU A C 1
ATOM 2246 O O . LEU A 1 287 ? -2.857 -5.205 -7.442 1.00 98.06 287 LEU A O 1
ATOM 2250 N N . ALA A 1 288 ? -5.082 -5.528 -7.695 1.00 97.69 288 ALA A N 1
ATOM 2251 C CA . ALA A 1 288 ? -5.457 -4.191 -7.244 1.00 97.69 288 ALA A CA 1
ATOM 2252 C C . ALA A 1 288 ? -4.963 -3.982 -5.808 1.00 97.69 288 ALA A C 1
ATOM 2254 O O . ALA A 1 288 ? -5.023 -4.897 -4.986 1.00 97.69 288 ALA A O 1
ATOM 2255 N N . HIS A 1 289 ? -4.482 -2.781 -5.508 1.00 96.56 289 HIS A N 1
ATOM 2256 C CA . HIS A 1 289 ? -3.950 -2.465 -4.182 1.00 96.56 289 HIS A CA 1
ATOM 2257 C C . HIS A 1 289 ? -4.977 -1.798 -3.266 1.00 96.56 289 HIS A C 1
ATOM 2259 O O . HIS A 1 289 ? -4.715 -1.625 -2.078 1.00 96.56 289 HIS A O 1
ATOM 2265 N N . GLY A 1 290 ? -6.103 -1.358 -3.827 1.00 97.25 290 GLY A N 1
ATOM 2266 C CA . GLY A 1 290 ? -7.175 -0.700 -3.099 1.00 97.25 290 GLY A CA 1
ATOM 2267 C C . GLY A 1 290 ? -8.313 -0.275 -4.021 1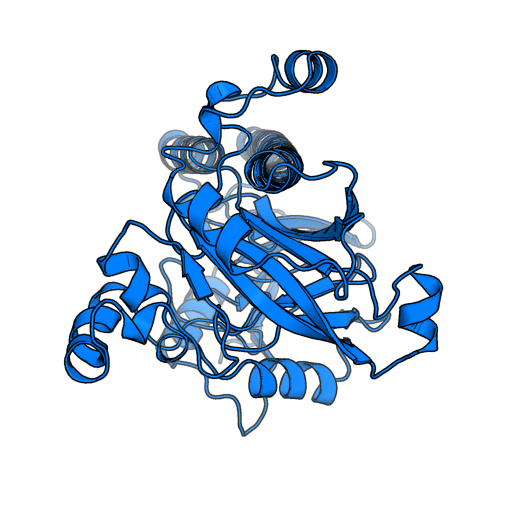.00 97.25 290 GLY A C 1
ATOM 2268 O O . GLY A 1 290 ? -8.473 -0.826 -5.103 1.00 97.25 290 GLY A O 1
ATOM 2269 N N . ALA A 1 291 ? -9.101 0.725 -3.623 1.00 96.00 291 ALA A N 1
ATOM 2270 C CA . ALA A 1 291 ? -10.201 1.226 -4.457 1.00 96.00 291 ALA A CA 1
ATOM 2271 C C . ALA A 1 291 ? -9.734 2.012 -5.698 1.00 96.00 291 ALA A C 1
ATOM 2273 O O . ALA A 1 291 ? -10.417 2.032 -6.720 1.00 96.00 291 ALA A O 1
ATOM 2274 N N . GLY A 1 292 ? -8.589 2.693 -5.609 1.00 95.19 292 GLY A N 1
ATOM 2275 C CA . GLY A 1 292 ? -8.162 3.676 -6.605 1.00 95.19 292 GLY A CA 1
ATOM 2276 C C . GLY A 1 292 ? -8.936 4.994 -6.503 1.00 95.19 292 GLY A C 1
ATOM 2277 O O . GLY A 1 292 ? -10.083 5.046 -6.046 1.00 95.19 292 GLY A O 1
ATOM 2278 N N . ARG A 1 293 ? -8.297 6.102 -6.890 1.00 94.69 293 ARG A N 1
ATOM 2279 C CA . ARG A 1 293 ? -8.931 7.421 -6.799 1.00 94.69 293 ARG A CA 1
ATOM 2280 C C . ARG A 1 293 ? -9.944 7.611 -7.924 1.00 94.69 293 ARG A C 1
ATOM 2282 O O . ARG A 1 293 ? -9.742 7.160 -9.045 1.00 94.69 293 ARG A O 1
ATOM 2289 N N . LYS A 1 294 ? -11.031 8.301 -7.593 1.00 94.31 294 LYS A N 1
ATOM 2290 C CA . LYS A 1 294 ? -12.025 8.835 -8.530 1.00 94.31 294 LYS A CA 1
ATOM 2291 C C . LYS A 1 294 ? -11.773 10.316 -8.811 1.00 94.31 294 LYS A C 1
ATOM 2293 O O . LYS A 1 294 ? -12.116 10.801 -9.883 1.00 94.31 294 LYS A O 1
ATOM 2298 N N . TRP A 1 295 ? -11.236 11.047 -7.830 1.00 94.06 295 TRP A N 1
ATOM 2299 C CA . TRP A 1 295 ? -10.971 12.484 -7.919 1.00 94.06 295 TRP A CA 1
ATOM 2300 C C . TRP A 1 295 ? -9.515 12.805 -7.590 1.00 94.06 295 TRP A C 1
ATOM 2302 O O . TRP A 1 295 ? -8.922 12.244 -6.662 1.00 94.06 295 TRP A O 1
ATOM 2312 N N . GLU A 1 296 ? -8.956 13.786 -8.292 1.00 92.31 296 GLU A N 1
ATOM 2313 C CA . GLU A 1 296 ? -7.685 14.399 -7.912 1.00 92.31 296 GLU A CA 1
ATOM 2314 C C . GLU A 1 296 ? -7.785 15.061 -6.529 1.00 92.31 296 GLU A C 1
ATOM 2316 O O . GLU A 1 296 ? -8.843 15.554 -6.129 1.00 92.31 296 GLU A O 1
ATOM 2321 N N . ARG A 1 297 ? -6.680 15.089 -5.776 1.00 92.94 297 ARG A N 1
ATOM 2322 C CA . ARG A 1 297 ? -6.658 15.638 -4.407 1.00 92.94 297 ARG A CA 1
ATOM 2323 C C . ARG A 1 297 ? -7.124 17.094 -4.358 1.00 92.94 297 ARG A C 1
ATOM 2325 O O . ARG A 1 297 ? -8.075 17.408 -3.644 1.00 92.94 297 ARG A O 1
ATOM 2332 N N . GLY A 1 298 ? -6.557 17.938 -5.223 1.00 92.19 298 GLY A N 1
ATOM 2333 C CA . GLY A 1 298 ? -6.810 19.383 -5.235 1.00 92.19 298 GLY A CA 1
ATOM 2334 C C . GLY A 1 298 ? -8.274 19.790 -5.450 1.00 92.19 298 GLY A C 1
ATOM 2335 O O . GLY A 1 298 ? -8.663 20.888 -5.060 1.00 92.19 298 GLY A O 1
ATOM 2336 N N . ILE A 1 299 ? -9.116 18.912 -6.011 1.00 94.19 299 ILE A N 1
ATOM 2337 C CA . ILE A 1 299 ? -10.543 19.198 -6.237 1.00 94.19 299 ILE A CA 1
ATOM 2338 C C . ILE A 1 299 ? -11.464 18.636 -5.146 1.00 94.19 299 ILE A C 1
ATOM 2340 O O . ILE A 1 299 ? -12.658 18.934 -5.137 1.00 94.19 299 ILE A O 1
ATOM 2344 N N . CYS A 1 300 ? -10.957 17.812 -4.225 1.00 94.62 300 CYS A N 1
ATOM 2345 C CA . CYS A 1 300 ? -11.801 17.128 -3.242 1.00 94.62 300 CYS A CA 1
ATOM 2346 C C . CYS A 1 300 ? -12.434 18.114 -2.253 1.00 94.62 300 CYS A C 1
ATOM 2348 O O . CYS A 1 300 ? -13.641 18.071 -2.011 1.00 94.62 300 CYS A O 1
ATOM 2350 N N . LYS A 1 301 ? -11.647 19.064 -1.735 1.00 93.19 301 LYS A N 1
ATOM 2351 C CA . LYS A 1 301 ? -12.125 20.069 -0.774 1.00 93.19 301 LYS A CA 1
ATOM 2352 C C . LYS A 1 301 ? -13.244 20.936 -1.346 1.00 93.19 301 LYS A C 1
ATOM 2354 O O . LYS A 1 301 ? -14.248 21.155 -0.674 1.00 93.19 301 LYS A O 1
ATOM 2359 N N . SER A 1 302 ? -13.114 21.411 -2.585 1.00 95.00 302 SER A N 1
ATOM 2360 C CA . SER A 1 302 ? -14.148 22.249 -3.209 1.00 95.00 302 SER A CA 1
ATOM 2361 C C . SER A 1 302 ? -15.459 21.490 -3.434 1.00 95.00 302 SER A C 1
ATOM 2363 O O . SER A 1 302 ? -16.524 22.076 -3.252 1.00 95.00 302 SER A O 1
ATOM 2365 N N . ARG A 1 303 ? -15.389 20.189 -3.747 1.00 95.06 303 ARG A N 1
ATOM 2366 C CA . ARG A 1 303 ? -16.561 19.314 -3.918 1.00 95.06 303 ARG A CA 1
ATOM 2367 C C . ARG A 1 303 ? -17.272 18.979 -2.608 1.00 95.06 303 ARG A C 1
ATOM 2369 O O . ARG A 1 303 ? -18.488 18.825 -2.607 1.00 95.06 303 ARG A O 1
ATOM 2376 N N . LEU A 1 304 ? -16.525 18.851 -1.512 1.00 94.94 304 LEU A N 1
ATOM 2377 C CA . LEU A 1 304 ? -17.028 18.263 -0.265 1.00 94.94 304 LEU A CA 1
ATOM 2378 C C . LEU A 1 304 ? -17.281 19.270 0.863 1.00 94.94 304 LEU A C 1
ATOM 2380 O O . LEU A 1 304 ? -18.034 18.960 1.784 1.00 94.94 304 LEU A O 1
ATOM 2384 N N . ARG A 1 305 ? -16.714 20.482 0.802 1.00 91.88 305 ARG A N 1
ATOM 2385 C CA . ARG A 1 305 ? -16.829 21.489 1.879 1.00 91.88 305 ARG A CA 1
ATOM 2386 C C . ARG A 1 305 ? -18.262 21.894 2.242 1.00 91.88 305 ARG A C 1
ATOM 2388 O O . ARG A 1 305 ? -18.486 22.348 3.353 1.00 91.88 305 ARG A O 1
ATOM 2395 N N . ASN A 1 306 ? -19.210 21.758 1.313 1.00 93.00 306 ASN A N 1
ATOM 2396 C CA . ASN A 1 306 ? -20.620 22.090 1.547 1.00 93.00 306 ASN A CA 1
ATOM 2397 C C . ASN A 1 306 ? -21.430 20.892 2.072 1.00 93.00 306 ASN A C 1
ATOM 2399 O O . ASN A 1 306 ? -22.543 21.076 2.548 1.00 93.00 306 ASN A O 1
ATOM 2403 N N . LEU A 1 307 ? -20.889 19.674 1.962 1.00 91.00 307 LEU A N 1
ATOM 2404 C CA . LEU A 1 307 ? -21.534 18.441 2.423 1.00 91.00 307 LEU A CA 1
ATOM 2405 C C . LEU A 1 307 ? -21.125 18.079 3.851 1.00 91.00 307 LEU A C 1
ATOM 2407 O O . LEU A 1 307 ? -21.874 17.400 4.549 1.00 91.00 307 LEU A O 1
ATOM 2411 N N . TYR A 1 308 ? -19.949 18.536 4.283 1.00 92.38 308 TYR A N 1
ATOM 2412 C CA . TYR A 1 308 ? -19.401 18.221 5.592 1.00 92.38 308 TYR A CA 1
ATOM 2413 C C . TYR A 1 308 ? -19.015 19.466 6.379 1.00 92.38 308 TYR A C 1
ATOM 2415 O O . TYR A 1 308 ? -18.333 20.362 5.890 1.00 92.38 308 TYR A O 1
ATOM 2423 N N . THR A 1 309 ? -19.357 19.454 7.662 1.00 89.88 309 THR A N 1
ATOM 2424 C CA . THR A 1 309 ? -18.674 20.262 8.673 1.00 89.88 309 THR A CA 1
ATOM 2425 C C . THR A 1 309 ? -17.328 19.633 9.047 1.00 89.88 309 THR A C 1
ATOM 2427 O O . THR A 1 309 ? -17.110 18.433 8.846 1.00 89.88 309 THR A O 1
ATOM 2430 N N . LYS A 1 310 ? -16.455 20.425 9.688 1.00 83.31 310 LYS A N 1
ATOM 2431 C CA . LYS A 1 310 ? -15.149 19.973 10.210 1.00 83.31 310 LYS A CA 1
ATOM 2432 C C . LYS A 1 310 ? -15.237 18.753 11.134 1.00 83.31 310 LYS A C 1
ATOM 2434 O O . LYS A 1 310 ? -14.298 17.969 11.166 1.00 83.31 310 LYS A O 1
ATOM 2439 N N . GLU A 1 311 ? -16.338 18.596 11.864 1.00 88.44 311 GLU A N 1
ATOM 2440 C CA . GLU A 1 311 ? -16.532 17.458 12.768 1.00 88.44 311 GLU A CA 1
ATOM 2441 C C . GLU A 1 311 ? -17.207 16.277 12.069 1.00 88.44 311 GLU A C 1
ATOM 2443 O O . GLU A 1 311 ? -16.784 15.135 12.240 1.00 88.44 311 GLU A O 1
ATOM 2448 N N . SER A 1 312 ? -18.196 16.529 11.204 1.00 92.50 312 SER A N 1
ATOM 2449 C CA . SER A 1 312 ? -18.892 15.445 10.496 1.00 92.50 312 SER A CA 1
ATOM 2450 C C . SER A 1 312 ? -17.972 14.650 9.561 1.00 92.50 312 SER A C 1
ATOM 2452 O O . SER A 1 312 ? -18.120 13.437 9.465 1.00 92.50 312 SER A O 1
ATOM 2454 N N . ILE A 1 313 ? -16.968 15.287 8.938 1.00 93.06 313 ILE A N 1
ATOM 2455 C CA . ILE A 1 313 ? -16.019 14.600 8.043 1.00 93.06 313 ILE A CA 1
ATOM 2456 C C . ILE A 1 313 ? -15.111 13.597 8.774 1.00 93.06 313 ILE A C 1
ATOM 2458 O O . ILE A 1 313 ? -14.547 12.697 8.144 1.00 93.06 313 ILE A O 1
ATOM 2462 N N . LYS A 1 314 ? -14.979 13.740 10.100 1.00 94.69 314 LYS A N 1
ATOM 2463 C CA . LYS A 1 314 ? -14.193 12.847 10.962 1.00 94.69 314 LYS A CA 1
ATOM 2464 C C . LYS A 1 314 ? -14.955 11.586 11.368 1.00 94.69 314 LYS A C 1
ATOM 2466 O O . LYS A 1 314 ? -14.392 10.761 12.082 1.00 94.69 314 LYS A O 1
ATOM 2471 N N . THR A 1 315 ? -16.214 11.434 10.958 1.00 95.31 315 THR A N 1
ATOM 2472 C CA . THR A 1 315 ? -17.014 10.231 11.213 1.00 95.31 315 THR A CA 1
ATOM 2473 C C . THR A 1 315 ? -17.544 9.682 9.899 1.00 95.31 315 THR A C 1
ATOM 2475 O O . THR A 1 315 ? -18.161 10.396 9.114 1.00 95.31 315 THR A O 1
ATOM 2478 N N . THR A 1 316 ? -17.299 8.404 9.633 1.00 94.75 316 THR A N 1
ATOM 2479 C CA . THR A 1 316 ? -17.682 7.781 8.361 1.00 94.75 316 THR A CA 1
ATOM 2480 C C . THR A 1 316 ? -19.065 7.138 8.432 1.00 94.75 316 THR A C 1
ATOM 2482 O O . THR A 1 316 ? -19.644 6.967 9.506 1.00 94.75 316 THR A O 1
ATOM 2485 N N . LYS A 1 317 ? -19.595 6.708 7.280 1.00 93.44 317 LYS A N 1
ATOM 2486 C CA . LYS A 1 317 ? -20.869 5.969 7.202 1.00 93.44 317 LYS A CA 1
ATOM 2487 C C . LYS A 1 317 ? -20.836 4.644 7.972 1.00 93.44 317 LYS A C 1
ATOM 2489 O O . LYS A 1 317 ? -21.864 4.210 8.480 1.00 93.44 317 LYS A O 1
ATOM 2494 N N . LEU A 1 318 ? -19.654 4.039 8.121 1.00 95.88 318 LEU A N 1
ATOM 2495 C CA . LEU A 1 318 ? -19.443 2.839 8.937 1.00 95.88 318 LEU A CA 1
ATOM 2496 C C . LEU A 1 318 ? -19.318 3.141 10.439 1.00 95.88 318 LEU A C 1
ATOM 2498 O O . LEU A 1 318 ? -19.084 2.221 11.222 1.00 95.88 318 LEU A O 1
ATOM 2502 N N . LYS A 1 319 ? -19.515 4.407 10.840 1.00 94.94 319 LYS A N 1
ATOM 2503 C CA . LYS A 1 319 ? -19.320 4.947 12.195 1.00 94.94 319 LYS A CA 1
ATOM 2504 C C . LYS A 1 319 ? -17.863 4.903 12.673 1.00 94.94 319 LYS A C 1
ATOM 2506 O O . LYS A 1 319 ? -17.615 5.074 13.864 1.00 94.94 319 LYS A O 1
ATOM 2511 N N . SER A 1 320 ? -16.908 4.715 11.757 1.00 95.50 320 SER A N 1
ATOM 2512 C CA . SER A 1 320 ? -15.481 4.814 12.074 1.00 95.50 320 SER A CA 1
ATOM 2513 C C . SER A 1 320 ? -15.067 6.271 12.279 1.00 95.50 320 SER A C 1
ATOM 2515 O O . SER A 1 320 ? -15.677 7.180 11.704 1.00 95.50 320 SER A O 1
ATOM 2517 N N . ARG A 1 321 ? -14.037 6.501 13.097 1.00 96.56 321 ARG A N 1
ATOM 2518 C CA . ARG A 1 321 ? -13.504 7.843 13.385 1.00 96.56 321 ARG A CA 1
ATOM 2519 C C . ARG A 1 321 ? -12.187 8.101 12.660 1.00 96.56 321 ARG A C 1
ATOM 2521 O O . ARG A 1 321 ? -11.383 7.195 12.488 1.00 96.56 321 ARG A O 1
ATOM 2528 N N . VAL A 1 322 ? -11.948 9.341 12.251 1.00 96.12 322 VAL A N 1
ATOM 2529 C CA . VAL A 1 322 ? -10.728 9.746 11.541 1.00 96.12 322 VAL A CA 1
ATOM 2530 C C . VAL A 1 322 ? -9.983 10.775 12.378 1.00 96.12 322 VAL A C 1
ATOM 2532 O O . VAL A 1 322 ? -10.514 11.852 12.650 1.00 96.12 322 VAL A O 1
ATOM 2535 N N . ILE A 1 323 ? -8.754 10.437 12.756 1.00 95.69 323 ILE A N 1
ATOM 2536 C CA . ILE A 1 323 ? -7.813 11.314 13.448 1.00 95.69 323 ILE A CA 1
ATOM 2537 C C . ILE A 1 323 ? -6.838 11.836 12.399 1.00 95.69 323 ILE A C 1
ATOM 2539 O O . ILE A 1 323 ? -6.105 11.060 11.790 1.00 95.69 323 ILE A O 1
ATOM 2543 N N . CYS A 1 324 ? -6.893 13.137 12.134 1.00 93.81 324 CYS A N 1
ATOM 2544 C CA . CYS A 1 324 ? -6.017 13.815 11.186 1.00 93.81 324 CYS A CA 1
ATOM 2545 C C . CYS A 1 324 ? -6.003 15.308 11.515 1.00 93.81 324 CYS A C 1
ATOM 2547 O O . CYS A 1 324 ? -7.066 15.934 11.621 1.00 93.81 324 CYS A O 1
ATOM 2549 N N . HIS A 1 325 ? -4.808 15.866 11.699 1.00 87.62 325 HIS A N 1
ATOM 2550 C CA . HIS A 1 325 ? -4.634 17.280 12.031 1.00 87.62 325 HIS A CA 1
ATOM 2551 C C . HIS A 1 325 ? -4.656 18.167 10.779 1.00 87.62 325 HIS A C 1
ATOM 2553 O O . HIS A 1 325 ? -5.054 19.336 10.851 1.00 87.62 325 HIS A O 1
ATOM 2559 N N . ASP A 1 326 ? -4.311 17.601 9.620 1.00 90.94 326 ASP A N 1
ATOM 2560 C CA . ASP A 1 326 ? -4.403 18.268 8.328 1.00 90.94 326 ASP A CA 1
ATOM 2561 C C . ASP A 1 326 ? -5.858 18.324 7.825 1.00 90.94 326 ASP A C 1
ATOM 2563 O O . ASP A 1 326 ? -6.494 17.336 7.438 1.00 90.94 326 ASP A O 1
ATOM 2567 N N . LYS A 1 327 ? -6.399 19.545 7.813 1.00 88.56 327 LYS A N 1
ATOM 2568 C CA . LYS A 1 327 ? -7.772 19.820 7.382 1.00 88.56 327 LYS A CA 1
ATOM 2569 C C . LYS A 1 327 ? -7.992 19.545 5.905 1.00 88.56 327 LYS A C 1
ATOM 2571 O O . LYS A 1 327 ? -9.112 19.195 5.549 1.00 88.56 327 LYS A O 1
ATOM 2576 N N . ASP A 1 328 ? -6.989 19.741 5.062 1.00 91.75 328 ASP A N 1
ATOM 2577 C CA . ASP A 1 328 ? -7.123 19.534 3.624 1.00 91.75 328 ASP A CA 1
ATOM 2578 C C . ASP A 1 328 ? -7.063 18.044 3.323 1.00 91.75 328 ASP A C 1
ATOM 2580 O O . ASP A 1 328 ? -7.951 17.529 2.635 1.00 91.75 328 ASP A O 1
ATOM 2584 N N . LEU A 1 329 ? -6.149 17.325 3.981 1.00 92.31 329 LEU A N 1
ATOM 2585 C CA . LEU A 1 329 ? -6.047 15.873 3.878 1.00 92.31 329 LEU A CA 1
ATOM 2586 C C . LEU A 1 329 ? -7.345 15.157 4.288 1.00 92.31 329 LEU A C 1
ATOM 2588 O O . LEU A 1 329 ? -7.728 14.149 3.683 1.00 92.31 329 LEU A O 1
ATOM 2592 N N . LEU A 1 330 ? -8.085 15.704 5.263 1.00 93.31 330 LEU A N 1
ATOM 2593 C CA . LEU A 1 330 ? -9.413 15.200 5.619 1.00 93.31 330 LEU A CA 1
ATOM 2594 C C . LEU A 1 330 ? -10.378 15.183 4.426 1.00 93.31 330 LEU A C 1
ATOM 2596 O O . LEU A 1 330 ? -11.150 14.231 4.317 1.00 93.31 330 LEU A O 1
ATOM 2600 N N . TYR A 1 331 ? -10.343 16.177 3.539 1.00 94.50 331 TYR A N 1
ATOM 2601 C CA . TYR A 1 331 ? -11.175 16.189 2.331 1.00 94.50 331 TYR A CA 1
ATOM 2602 C C . TYR A 1 331 ? -10.554 15.380 1.193 1.00 94.50 331 TYR A C 1
ATOM 2604 O O . TYR A 1 331 ? -11.272 14.665 0.498 1.00 94.50 331 TYR A O 1
ATOM 2612 N N . GLU A 1 332 ? -9.239 15.476 0.998 1.00 94.69 332 GLU A N 1
ATOM 2613 C CA . GLU A 1 332 ? -8.511 14.782 -0.075 1.00 94.69 332 GLU A CA 1
ATOM 2614 C C . GLU A 1 332 ? -8.633 13.259 -0.008 1.00 94.69 332 GLU A C 1
ATOM 2616 O O . GLU A 1 332 ? -8.582 12.581 -1.039 1.00 94.69 332 GLU A O 1
ATOM 2621 N N . GLU A 1 333 ? -8.796 12.733 1.204 1.00 94.56 333 GLU A N 1
ATOM 2622 C CA . GLU A 1 333 ? -8.840 11.305 1.507 1.00 94.56 333 GLU A CA 1
ATOM 2623 C C . GLU A 1 333 ? -10.229 10.860 2.014 1.00 94.56 333 GLU A C 1
ATOM 2625 O O . GLU A 1 333 ? -10.367 9.826 2.672 1.00 94.56 333 GLU A O 1
ATOM 2630 N N . ALA A 1 334 ? -11.272 11.652 1.736 1.00 94.44 334 ALA A N 1
ATOM 2631 C CA . ALA A 1 334 ? -12.657 11.282 2.019 1.00 94.44 334 ALA A CA 1
ATOM 2632 C C . ALA A 1 334 ? -13.125 10.105 1.132 1.00 94.44 334 ALA A C 1
ATOM 2634 O O . ALA A 1 334 ? -12.674 9.996 -0.012 1.00 94.44 334 ALA A O 1
ATOM 2635 N N . PRO A 1 335 ? -14.049 9.243 1.606 1.00 95.25 335 PRO A N 1
ATOM 2636 C CA . PRO A 1 335 ? -14.524 8.079 0.849 1.00 95.25 335 PRO A CA 1
ATOM 2637 C C . PRO A 1 335 ? -15.025 8.394 -0.569 1.00 95.25 335 PRO A C 1
ATOM 2639 O O . PRO A 1 335 ? -14.787 7.630 -1.496 1.00 95.25 335 PRO A O 1
ATOM 2642 N N . GLU A 1 336 ? -15.669 9.545 -0.767 1.00 95.75 336 GLU A N 1
ATOM 2643 C CA . GLU A 1 336 ? -16.212 10.000 -2.052 1.00 95.75 336 GLU A CA 1
ATOM 2644 C C . GLU A 1 336 ? -15.135 10.264 -3.119 1.00 95.75 336 GLU A C 1
ATOM 2646 O O . GLU A 1 336 ? -15.429 10.234 -4.318 1.00 95.75 336 GLU A O 1
ATOM 2651 N N . ALA A 1 337 ? -13.894 10.519 -2.692 1.00 95.56 337 ALA A N 1
ATOM 2652 C CA . ALA A 1 337 ? -12.753 10.724 -3.578 1.00 95.56 337 ALA A CA 1
ATOM 2653 C C . ALA A 1 337 ? -12.225 9.415 -4.187 1.00 95.56 337 ALA A C 1
ATOM 2655 O O . ALA A 1 337 ? -11.383 9.458 -5.089 1.00 95.56 337 ALA A O 1
ATOM 2656 N N . TYR A 1 338 ? -12.717 8.268 -3.718 1.00 96.19 338 TYR A N 1
ATOM 2657 C CA . TYR A 1 338 ? -12.320 6.932 -4.142 1.00 96.19 338 TYR A CA 1
ATOM 2658 C C . TYR A 1 338 ? -13.403 6.258 -4.987 1.00 96.19 338 TYR A C 1
ATOM 2660 O O . TYR A 1 338 ? -14.584 6.618 -4.948 1.00 96.19 338 TYR A O 1
ATOM 2668 N N . LYS A 1 339 ? -12.999 5.279 -5.801 1.00 95.62 339 LYS A N 1
ATOM 2669 C CA . LYS A 1 339 ? -13.953 4.404 -6.491 1.00 95.62 339 LYS A CA 1
ATOM 2670 C C . LYS A 1 339 ? -14.641 3.476 -5.486 1.00 95.62 339 LYS A C 1
ATOM 2672 O O . LYS A 1 339 ? -14.240 3.367 -4.329 1.00 95.62 339 LYS A O 1
ATOM 2677 N N . ASN A 1 340 ? -15.684 2.779 -5.933 1.00 95.75 340 ASN A N 1
ATOM 2678 C CA . ASN A 1 340 ? -16.313 1.762 -5.101 1.00 95.75 340 ASN A CA 1
ATOM 2679 C C . ASN A 1 340 ? -15.418 0.507 -5.042 1.00 95.75 340 ASN A C 1
ATOM 2681 O O . ASN A 1 340 ? -15.221 -0.166 -6.054 1.00 95.75 340 ASN A O 1
ATOM 2685 N N . ILE A 1 341 ? -14.929 0.190 -3.841 1.00 96.81 341 ILE A N 1
ATOM 2686 C CA . ILE A 1 341 ? -14.103 -0.987 -3.558 1.00 96.81 341 ILE A CA 1
ATOM 2687 C C . ILE A 1 341 ? -14.795 -2.314 -3.902 1.00 96.81 341 ILE A C 1
ATOM 2689 O O . ILE A 1 341 ? -14.148 -3.218 -4.419 1.00 96.81 341 ILE A O 1
ATOM 2693 N N . GLU A 1 342 ? -16.109 -2.425 -3.704 1.00 96.81 34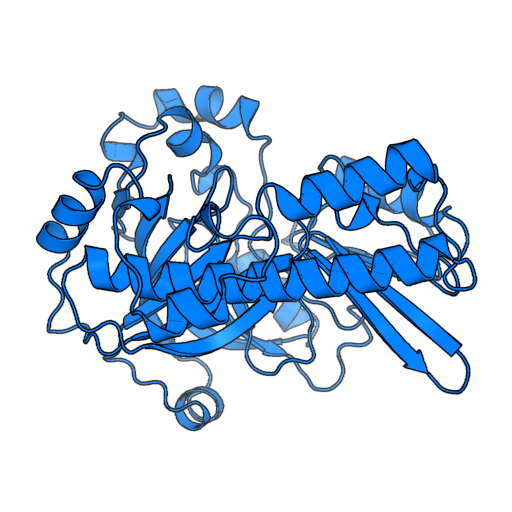2 GLU A N 1
ATOM 2694 C CA . GLU A 1 342 ? -16.876 -3.631 -4.040 1.00 96.81 342 GLU A CA 1
ATOM 2695 C C . GLU A 1 342 ? -16.765 -3.933 -5.535 1.00 96.81 342 GLU A C 1
ATOM 2697 O O . GLU A 1 342 ? -16.556 -5.075 -5.915 1.00 96.81 342 GLU A O 1
ATOM 2702 N N . ARG A 1 343 ? -16.803 -2.906 -6.397 1.00 96.69 343 ARG A N 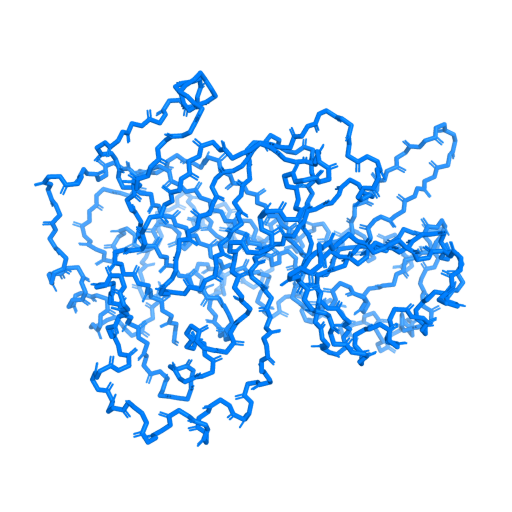1
ATOM 2703 C CA . ARG A 1 343 ? -16.675 -3.081 -7.857 1.00 96.69 343 ARG A CA 1
ATOM 2704 C C . ARG A 1 343 ? -15.281 -3.536 -8.274 1.00 96.69 343 ARG A C 1
ATOM 2706 O O . ARG A 1 343 ? -15.152 -4.294 -9.234 1.00 96.69 343 ARG A O 1
ATOM 2713 N N . VAL A 1 344 ? -14.253 -3.080 -7.558 1.00 97.38 344 VAL A N 1
ATOM 2714 C CA . VAL A 1 344 ? -12.868 -3.530 -7.752 1.00 97.38 344 VAL A CA 1
ATOM 2715 C C . VAL A 1 344 ? -12.743 -5.010 -7.396 1.00 97.38 344 VAL A C 1
ATOM 2717 O O . VAL A 1 344 ? -12.250 -5.794 -8.206 1.00 97.38 344 VAL A O 1
ATOM 2720 N N . VAL A 1 345 ? -13.242 -5.403 -6.223 1.00 97.94 345 VAL A N 1
ATOM 2721 C CA . VAL A 1 345 ? -13.173 -6.788 -5.737 1.00 97.94 345 VAL A CA 1
ATOM 2722 C C . VAL A 1 345 ? -14.034 -7.722 -6.590 1.00 97.94 345 VAL A C 1
ATOM 2724 O O . VAL A 1 345 ? -13.544 -8.765 -7.012 1.00 97.94 345 VAL A O 1
ATOM 2727 N N . GLU A 1 346 ? -15.265 -7.331 -6.933 1.00 97.25 346 GLU A N 1
ATOM 2728 C CA . GLU A 1 346 ? -16.152 -8.075 -7.841 1.00 97.25 346 GLU A CA 1
ATOM 2729 C C . GLU A 1 346 ? -15.474 -8.357 -9.190 1.00 97.25 346 GLU A C 1
ATOM 2731 O O . GLU A 1 346 ? -15.591 -9.463 -9.713 1.00 97.25 346 GLU A O 1
ATOM 2736 N N . ALA A 1 347 ? -14.742 -7.386 -9.751 1.00 97.12 347 ALA A N 1
ATOM 2737 C CA . ALA A 1 347 ? -14.023 -7.578 -11.010 1.00 97.12 347 ALA A CA 1
ATOM 2738 C C . ALA A 1 347 ? -12.896 -8.620 -10.880 1.00 97.12 347 ALA A C 1
ATOM 2740 O O . ALA A 1 347 ? -12.745 -9.467 -11.759 1.00 97.12 347 ALA A O 1
ATOM 2741 N N . LEU A 1 348 ? -12.134 -8.601 -9.780 1.00 97.44 348 LEU A N 1
ATOM 2742 C CA . LEU A 1 348 ? -11.079 -9.592 -9.534 1.00 97.44 348 LEU A CA 1
ATOM 2743 C C . LEU A 1 348 ? -11.643 -10.998 -9.270 1.00 97.44 348 LEU A C 1
ATOM 2745 O O . LEU A 1 348 ? -11.082 -11.983 -9.752 1.00 97.44 348 LEU A O 1
ATOM 2749 N N . VAL A 1 349 ? -12.755 -11.096 -8.535 1.00 97.12 349 VAL A N 1
ATOM 2750 C CA . VAL A 1 349 ? -13.460 -12.364 -8.287 1.00 97.12 349 VAL A CA 1
ATOM 2751 C C . VAL A 1 349 ? -14.036 -12.918 -9.590 1.00 97.12 349 VAL A C 1
ATOM 2753 O O . VAL A 1 349 ? -13.821 -14.086 -9.907 1.00 97.12 349 VAL A O 1
ATOM 2756 N N . GLY A 1 350 ? -14.713 -12.082 -10.384 1.00 95.88 350 GLY A N 1
ATOM 2757 C CA . GLY A 1 350 ? -15.291 -12.475 -11.673 1.00 95.88 350 GLY A CA 1
ATOM 2758 C C . GLY A 1 350 ? -14.241 -12.955 -12.678 1.00 95.88 350 GLY A C 1
ATOM 2759 O O . GLY A 1 350 ? -14.485 -13.904 -13.418 1.00 95.88 350 GLY A O 1
ATOM 2760 N N . ALA A 1 351 ? -13.043 -12.365 -12.644 1.00 95.56 351 ALA A N 1
ATOM 2761 C CA . ALA A 1 351 ? -11.895 -12.798 -13.437 1.00 95.56 351 ALA A CA 1
ATOM 2762 C C . ALA A 1 351 ? -11.171 -14.039 -12.872 1.00 95.56 351 ALA A C 1
ATOM 2764 O O . ALA A 1 351 ? -10.182 -14.473 -13.457 1.00 95.56 351 ALA A O 1
ATOM 2765 N N . LYS A 1 352 ? -11.643 -14.612 -11.753 1.00 95.88 352 LYS A N 1
ATOM 2766 C CA . LYS A 1 352 ? -11.023 -15.750 -11.048 1.00 95.88 352 LYS A CA 1
ATOM 2767 C C . LYS A 1 352 ? -9.560 -15.499 -10.667 1.00 95.88 352 LYS A C 1
ATOM 2769 O O . LYS A 1 352 ? -8.723 -16.387 -10.768 1.00 95.88 352 LYS A O 1
ATOM 2774 N N . ILE A 1 353 ? -9.256 -14.282 -10.217 1.00 97.12 353 ILE A N 1
ATOM 2775 C CA . ILE A 1 353 ? -7.908 -13.892 -9.773 1.00 97.12 353 ILE A CA 1
ATOM 2776 C C . ILE A 1 353 ? -7.772 -14.027 -8.252 1.00 97.12 353 ILE A C 1
ATOM 2778 O O . ILE A 1 353 ? -6.703 -14.377 -7.758 1.00 97.12 353 ILE A O 1
ATOM 2782 N N . ILE A 1 354 ? -8.863 -13.815 -7.507 1.00 97.81 354 ILE A N 1
ATOM 2783 C CA . ILE A 1 354 ? -8.896 -13.925 -6.042 1.00 97.81 354 ILE A CA 1
ATOM 2784 C C . ILE A 1 354 ? -10.135 -14.671 -5.537 1.00 97.81 354 ILE A C 1
ATOM 2786 O O . ILE A 1 354 ? -11.184 -14.676 -6.187 1.00 97.81 354 ILE A O 1
ATOM 2790 N N . LYS A 1 355 ? -10.034 -15.194 -4.317 1.00 97.62 355 LYS A N 1
ATOM 2791 C CA . LYS A 1 355 ? -11.147 -15.504 -3.413 1.00 97.62 355 LYS A CA 1
ATOM 2792 C C . LYS A 1 355 ? -11.192 -14.471 -2.288 1.00 97.62 355 LYS A C 1
ATOM 2794 O O . LYS A 1 355 ? -10.146 -14.057 -1.788 1.00 97.62 355 LYS A O 1
ATOM 2799 N N . VAL A 1 356 ? -12.390 -14.065 -1.874 1.00 98.50 356 VAL A N 1
ATOM 2800 C CA . VAL A 1 356 ? -12.566 -13.241 -0.668 1.00 98.50 356 VAL A CA 1
ATOM 2801 C C . VAL A 1 356 ? -12.579 -14.165 0.543 1.00 98.50 356 VAL A C 1
ATOM 2803 O O . VAL A 1 356 ? -13.357 -15.109 0.570 1.00 98.50 356 VAL A O 1
ATOM 2806 N N . VAL A 1 357 ? -11.727 -13.883 1.529 1.00 98.44 357 VAL A N 1
ATOM 2807 C CA . VAL A 1 357 ? -11.612 -14.668 2.769 1.00 98.44 357 VAL A CA 1
ATOM 2808 C C . VAL A 1 357 ? -12.419 -14.010 3.882 1.00 98.44 357 VAL A C 1
ATOM 2810 O O . VAL A 1 357 ? -13.224 -14.658 4.547 1.00 98.44 357 VAL A O 1
ATOM 2813 N N . ALA A 1 358 ? -12.248 -12.699 4.061 1.00 98.62 358 ALA A N 1
ATOM 2814 C CA . ALA A 1 358 ? -12.987 -11.913 5.044 1.00 98.62 358 ALA A CA 1
ATOM 2815 C C . ALA A 1 358 ? -13.082 -10.438 4.632 1.00 98.62 358 ALA A C 1
ATOM 2817 O O . ALA A 1 358 ? -12.266 -9.936 3.856 1.00 98.62 358 ALA A O 1
ATOM 2818 N N . THR A 1 359 ? -14.044 -9.719 5.201 1.00 98.69 359 THR A N 1
ATOM 2819 C CA . THR A 1 359 ? -14.067 -8.254 5.225 1.00 98.69 359 THR A CA 1
ATOM 2820 C C . THR A 1 359 ? -13.686 -7.740 6.604 1.00 98.69 359 THR A C 1
ATOM 2822 O O . THR A 1 359 ? -14.022 -8.331 7.633 1.00 98.69 359 THR A O 1
ATOM 2825 N N . LEU A 1 360 ? -12.985 -6.611 6.620 1.00 98.56 360 LEU A N 1
ATOM 2826 C CA . LEU A 1 360 ? -12.585 -5.885 7.815 1.00 98.56 360 LEU A CA 1
ATOM 2827 C C . LEU A 1 360 ? -13.272 -4.526 7.816 1.00 98.56 360 LEU A C 1
ATOM 2829 O O . LEU A 1 360 ? -13.259 -3.806 6.811 1.00 98.56 360 LEU A O 1
ATOM 2833 N N . LYS A 1 361 ? -13.847 -4.158 8.955 1.00 97.81 361 LYS A N 1
ATOM 2834 C CA . LYS A 1 361 ? -14.511 -2.873 9.141 1.00 97.81 361 LYS A CA 1
ATOM 2835 C C . LYS A 1 361 ? -13.618 -1.932 9.949 1.00 97.81 361 LYS A C 1
ATOM 2837 O O . LYS A 1 361 ? -13.160 -2.318 11.027 1.00 97.81 361 LYS A O 1
ATOM 2842 N N . PRO A 1 362 ? -13.369 -0.698 9.472 1.00 97.69 362 PRO A N 1
ATOM 2843 C CA . PRO A 1 362 ? -12.585 0.272 10.224 1.00 97.69 362 PRO A CA 1
ATOM 2844 C C . PRO A 1 362 ? -13.300 0.685 11.513 1.00 97.69 362 PRO A C 1
ATOM 2846 O O . PRO A 1 362 ? -14.501 0.955 11.516 1.00 97.69 362 PRO A O 1
ATOM 2849 N N . ILE A 1 363 ? -12.537 0.783 12.599 1.00 97.62 363 ILE A N 1
ATOM 2850 C CA . ILE A 1 363 ? -12.969 1.362 13.876 1.00 97.62 363 ILE A CA 1
ATOM 2851 C C . ILE A 1 363 ? -12.522 2.821 13.916 1.00 97.62 363 ILE A C 1
ATOM 2853 O O . ILE A 1 363 ? -13.330 3.728 14.115 1.00 97.62 363 ILE A O 1
ATOM 2857 N N . PHE A 1 364 ? -11.231 3.057 13.686 1.00 97.62 364 PHE A N 1
ATOM 2858 C CA . PHE A 1 364 ? -10.695 4.393 13.478 1.00 97.62 364 PHE A CA 1
ATOM 2859 C C . PHE A 1 364 ? -9.409 4.368 12.655 1.00 97.62 364 PHE A C 1
ATOM 2861 O O . PHE A 1 364 ? -8.652 3.396 12.680 1.00 97.62 364 PHE A O 1
ATOM 2868 N N . THR A 1 365 ? -9.164 5.476 11.965 1.00 97.56 365 THR A N 1
ATOM 2869 C CA . THR A 1 365 ? -8.028 5.693 11.068 1.00 97.56 365 THR A CA 1
ATOM 2870 C C . THR A 1 365 ? -7.227 6.883 11.577 1.00 97.56 365 THR A C 1
ATOM 2872 O O . THR A 1 365 ? -7.776 7.975 11.723 1.00 97.56 365 THR A O 1
ATOM 2875 N N . TYR A 1 366 ? -5.934 6.696 11.815 1.00 97.25 366 TYR A N 1
ATOM 2876 C CA . TYR A 1 366 ? -4.990 7.769 12.106 1.00 97.25 366 TYR A CA 1
ATOM 2877 C C . TYR A 1 366 ? -4.190 8.132 10.854 1.00 97.25 366 TYR A C 1
ATOM 2879 O O . TYR A 1 366 ? -3.691 7.259 10.135 1.00 97.25 366 TYR A O 1
ATOM 2887 N N . LYS A 1 367 ? -4.059 9.433 10.610 1.00 93.44 367 LYS A N 1
ATOM 2888 C CA . LYS A 1 367 ? -3.245 10.038 9.558 1.00 93.44 367 LYS A CA 1
ATOM 2889 C C . LYS A 1 367 ? -2.482 11.206 10.179 1.00 93.44 367 LYS A C 1
ATOM 2891 O O . LYS A 1 367 ? -3.024 11.871 11.063 1.00 93.44 367 LYS A O 1
ATOM 2896 N N . ASN A 1 368 ? -1.260 11.439 9.707 1.00 84.25 368 ASN A N 1
ATOM 2897 C CA . ASN A 1 368 ? -0.478 12.603 10.126 1.00 84.25 368 ASN A CA 1
ATOM 2898 C C . ASN A 1 368 ? -1.171 13.918 9.750 1.00 84.25 368 ASN A C 1
ATOM 2900 O O . ASN A 1 368 ? -1.935 13.927 8.753 1.00 84.25 368 ASN A O 1
#

Sequence (368 aa):
MNSKITIISSEKNWMEQNALNQLNRIAEFEGMRKIIGLPDLHPGKVPVGAAFITEDIIYPHIVSSDIGCGMSLYVTSLEKRKMKVDKWISKLESLNSFRDINLPEEITKNTLDMAHPSELGTIGGGNHFAELQEIDTIYDDEIFDSHSLTKNKLLLLIHSGSRIYGHEILDKYIRKHKAQNGLSVKSEAGTAYLEEHADALLWAKTNRDIIAYRFLSALGVDTNATKLVDSIHNSIEIKKTGSKNFFIHRKGAAPANNGLTVIPGSRGTLTYLVMPYEDTSMSGYSLAHGAGRKWERGICKSRLRNLYTKESIKTTKLKSRVICHDKDLLYEEAPEAYKNIERVVEALVGAKIIKVVATLKPIFTYKN

pLDDT: mean 95.37, std 3.46, range [75.25, 98.81]

Radius of gyration: 19.94 Å; chains: 1; bounding box: 48×45×54 Å

Secondary structure (DSSP, 8-state):
--TTEEE---TT----HHHHHHHHHHHTSTTEEEEEEEEEEE-SSS-EEEEEEEESEE-HHHH-S-TT-EEEEEEEEEEGGG--HHHHHHHHHT-S-GGGSPPPHHHHHHHTTSSSGGGTT---STT-EEEEEEEEEES-HHHHHHTT--TTEEEEEEEE--HHHHHHHHHHHHHHH-GGG-EETTSHHHHHHHHHHHHHHHHHHHHHHHHHHHHHHHHTS---EEEEEEEE-EEEEEEEETTEEEEEEEESEEESSSSSEEEE--TTSPEEEEEE-S--GGGTSEEE-SS-BSS-HHHHHHHHTTT--TTGGGB-TTS-EEE-S-HHHHHHTSGGGB--HHHHHHHHHHTTSEEEEEEEEEEEEE--

Foldseek 3Di:
DDPQEDEQADPPQDADVQLVVLVVVCCPAPQWRHKYQASQWHDDVHTFRIKTKGFQWDQLPNLNLFQQFWKWKWFDPDFPVPDPLVLLLVLLLPDPFLLVDDDPPVLCVVQVPAPPSSCALGQDDDQWWKFKWAFDWFDAVVLCVVLVDDRTIIMIMGTGGLPNQSNVLSVCCCVVPVSNSIDRCPDPSNVVSQVSSVSRSVRGVRSRLSNLQSSCVSSVHDSDIGTRDIWGQRGWDWDDDPPTTMIIGGHQKTALPRAWDWAEEAQQDKIFTKGFDPDQVSNVRIAHNYQHFPDALVCQCVVCVVVDDQQRLQAHPLRAGEADPDSSSSRSRGNVRGHDRVSSVVSCVVVRGIDTGTIIGTNYMYDD